Protein AF-A0A6M0CVX9-F1 (afdb_monomer)

Sequence (234 aa):
MSARVNYPFGVRGYQVAAVQALCEGVDAVYGSAVQGDIIEFGTGWGTTAGILAQAMAAAEKGWPADWAQRHAVKEKRELFLLDSFDGLPTAEHDADRHMPHVQSGYWNRGSGKALDPHQLMGQCGQHLPAERVRILKGWFSETLPMLPKGSVFGLVHIDSDFYQSAFEILDYLFANDCFADGCRLFFDDWNCNHASNKLGERRAWKECVQKYAPDFDDCGDYGPLGHKFIIHKG

Foldseek 3Di:
DDDQDDDPPNQHPLCPLVLVVLLVLLLCCLVVVWAAAAEEEQQQQVPSVLSNLQSNLVSLVVDDQCSCVVSVHDNQHAYEYEYQLQAAQAPPDPQFCPFPCVVVVVDGGRRSNHDDPVVSLVSSVVRDPSVRYHYFHRQCVVRLVVPPQPHAAQEYEYARFFLVSLLSVLVSCLVRVRYTAFRKYKYQQCPGRVNDCSHGNNVSVVVSCVVRVWDKDFPAARGPGMGIITTHDD

Secondary structure (DSSP, 8-state):
-------TTS--TTHHHHHHHHHHHHHHHHHTT--SEEEEE--TTSHHHHHHHHHHHHHHHHS-TTHHHHTT--SS--EEEEE-SS-S----SHHHHT-HHHHTTSS-TTTT----HHHHHHHHTTTS-GGGEEEEES-HHHHGGGSPTT--EEEEEE---SHHHHHHHHHHHHHTT-EEEEEEEEESSTTHHHH-TTSHHHHHHHHHHHHH--EEEEEEEETTTEEEEEEE--

Radius of gyration: 17.11 Å; Cα contacts (8 Å, |Δi|>4): 442; chains: 1; bounding box: 38×44×48 Å

Mean predicted aligned error: 4.31 Å

Nearest PDB structures (foldseek):
  4x7u-assembly1_B  TM=8.169E-01  e=4.026E-13  Micromonospora griseorubida
  4xvy-assembly1_B  TM=8.033E-01  e=6.726E-13  Micromonospora griseorubida
  4x7v-assembly1_A  TM=8.030E-01  e=8.154E-13  Micromonospora griseorubida
  4df3-assembly2_B  TM=6.231E-01  e=1.185E-04  Aeropyrum pernix
  1g8s-assembly1_A-2  TM=5.858E-01  e=4.276E-04  Methanocaldococcus jannaschii

pLDDT: mean 93.38, std 13.17, range [27.95, 98.94]

Organism: NCBI:txid2708063

Structure (mmCIF, N/CA/C/O backbone):
data_AF-A0A6M0CVX9-F1
#
_entry.id   AF-A0A6M0CVX9-F1
#
loop_
_atom_site.group_PDB
_atom_site.id
_atom_site.type_symbol
_atom_site.label_atom_id
_atom_site.label_alt_id
_atom_site.label_comp_id
_atom_site.label_asym_id
_atom_site.label_entity_id
_atom_site.label_seq_id
_atom_site.pdbx_PDB_ins_code
_atom_site.Cartn_x
_atom_site.Cartn_y
_atom_site.Cartn_z
_atom_site.occupancy
_atom_site.B_iso_or_equiv
_atom_site.auth_seq_id
_atom_site.auth_comp_id
_atom_site.auth_asym_id
_atom_site.auth_atom_id
_atom_site.pdbx_PDB_model_num
ATOM 1 N N . MET A 1 1 ? -3.187 23.780 -27.666 1.00 30.45 1 MET A N 1
ATOM 2 C CA . MET A 1 1 ? -2.663 24.167 -26.338 1.00 30.45 1 MET A CA 1
ATOM 3 C C . MET A 1 1 ? -3.795 24.001 -25.333 1.00 30.45 1 MET A C 1
ATOM 5 O O . MET A 1 1 ? -4.597 24.914 -25.201 1.00 30.45 1 MET A O 1
ATOM 9 N N . SER A 1 2 ? -3.956 22.820 -24.723 1.00 27.95 2 SER A N 1
ATOM 10 C CA . SER A 1 2 ? -4.979 22.630 -23.685 1.00 27.95 2 SER A CA 1
ATOM 11 C C . SER A 1 2 ? -4.398 23.040 -22.335 1.00 27.95 2 SER A C 1
ATOM 13 O O . SER A 1 2 ? -3.294 22.633 -21.968 1.00 27.95 2 SER A O 1
ATOM 15 N N . ALA A 1 3 ? -5.126 23.904 -21.634 1.00 31.11 3 ALA A N 1
ATOM 16 C CA . ALA A 1 3 ? -4.775 24.368 -20.305 1.00 31.11 3 ALA A CA 1
ATOM 17 C C . ALA A 1 3 ? -4.643 23.164 -19.360 1.00 31.11 3 ALA A C 1
ATOM 19 O O . ALA A 1 3 ? -5.555 22.344 -19.253 1.00 31.11 3 ALA A O 1
ATOM 20 N N . ARG A 1 4 ? -3.487 23.043 -18.701 1.00 33.50 4 ARG A N 1
ATOM 21 C CA . ARG A 1 4 ? -3.297 22.097 -17.600 1.00 33.50 4 ARG A CA 1
ATOM 22 C C . ARG A 1 4 ? -4.120 22.609 -16.424 1.00 33.50 4 ARG A C 1
ATOM 24 O O . ARG A 1 4 ? -3.848 23.689 -15.908 1.00 33.50 4 ARG A O 1
ATOM 31 N N . VAL A 1 5 ? -5.144 21.853 -16.046 1.00 35.19 5 VAL A N 1
ATOM 32 C CA . VAL A 1 5 ? -5.900 22.096 -14.818 1.00 35.19 5 VAL A CA 1
ATOM 33 C C . VAL A 1 5 ? -4.965 21.795 -13.645 1.00 35.19 5 VAL A C 1
ATOM 35 O O . VAL A 1 5 ? -4.504 20.664 -13.506 1.00 35.19 5 VAL A O 1
ATOM 38 N N . ASN A 1 6 ? -4.640 22.815 -12.849 1.00 32.88 6 ASN A N 1
ATOM 39 C CA . ASN A 1 6 ? -3.881 22.668 -11.609 1.00 32.88 6 ASN A CA 1
ATOM 40 C C . ASN A 1 6 ? -4.866 22.405 -10.467 1.00 32.88 6 ASN A C 1
ATOM 42 O O . ASN A 1 6 ? -5.587 23.310 -10.049 1.00 32.88 6 ASN A O 1
ATOM 46 N N . TYR A 1 7 ? -4.888 21.167 -9.982 1.00 45.16 7 TYR A N 1
ATOM 47 C CA . TYR A 1 7 ? -5.562 20.782 -8.744 1.00 45.16 7 TYR A CA 1
ATOM 48 C C . TYR A 1 7 ? -4.637 21.048 -7.541 1.00 45.16 7 TYR A C 1
ATOM 50 O O . TYR A 1 7 ? -3.413 21.123 -7.716 1.00 45.16 7 TYR A O 1
ATOM 58 N N . PRO A 1 8 ? -5.181 21.246 -6.325 1.00 46.72 8 PRO A N 1
ATOM 59 C CA . PRO A 1 8 ? -4.359 21.509 -5.150 1.00 46.72 8 PRO A CA 1
ATOM 60 C C . PRO A 1 8 ? -3.434 20.308 -4.878 1.00 46.72 8 PRO A C 1
ATOM 62 O O . PRO A 1 8 ? -3.845 19.165 -5.041 1.00 46.72 8 PRO A O 1
ATOM 65 N N . PHE A 1 9 ? -2.187 20.592 -4.486 1.00 55.97 9 PHE A N 1
ATOM 66 C CA . PHE A 1 9 ? -1.116 19.631 -4.143 1.00 55.97 9 PHE A CA 1
ATOM 67 C C . PHE A 1 9 ? -0.332 18.961 -5.278 1.00 55.97 9 PHE A C 1
ATOM 69 O O . PHE A 1 9 ? 0.179 17.863 -5.099 1.00 55.97 9 PHE A O 1
ATOM 76 N N . GLY A 1 10 ? -0.174 19.591 -6.447 1.00 51.38 10 GLY A N 1
ATOM 77 C CA . GLY A 1 10 ? 0.703 19.024 -7.491 1.00 51.38 10 GLY A CA 1
ATOM 78 C C . GLY A 1 10 ? 0.236 17.659 -8.026 1.00 51.38 10 GLY A C 1
ATOM 79 O O . GLY A 1 10 ? 0.964 17.009 -8.776 1.00 51.38 10 GLY A O 1
ATOM 80 N N . VAL A 1 11 ? -0.990 17.265 -7.668 1.00 54.47 11 VAL A N 1
ATOM 81 C CA . VAL A 1 11 ? -1.702 16.076 -8.123 1.00 54.47 11 VAL A CA 1
ATOM 82 C C . VAL A 1 11 ? -1.882 16.213 -9.628 1.00 54.47 11 VAL A C 1
ATOM 84 O O . VAL A 1 11 ? -2.533 17.141 -10.123 1.00 54.47 11 VAL A O 1
ATOM 87 N N . ARG A 1 12 ? -1.258 15.310 -10.388 1.00 58.09 12 ARG A N 1
ATOM 88 C CA . ARG A 1 12 ? -1.445 15.268 -11.843 1.00 58.09 12 ARG A CA 1
ATOM 89 C C . ARG A 1 12 ? -2.890 14.858 -12.122 1.00 58.09 12 ARG A C 1
ATOM 91 O O . ARG A 1 12 ? -3.485 14.127 -11.342 1.00 58.09 12 ARG A O 1
ATOM 98 N N . GLY A 1 13 ? -3.459 15.273 -13.254 1.00 59.00 13 GLY A N 1
ATOM 99 C CA . GLY A 1 13 ? -4.883 15.038 -13.546 1.00 59.00 13 GLY A CA 1
ATOM 100 C C . GLY A 1 13 ? -5.352 13.578 -13.407 1.00 59.00 13 GLY A C 1
ATOM 101 O O . GLY A 1 13 ? -6.497 13.357 -13.035 1.00 59.00 13 GLY A O 1
ATOM 102 N N . TYR A 1 14 ? -4.474 12.592 -13.633 1.00 61.97 14 TYR A N 1
ATOM 103 C CA . TYR A 1 14 ? -4.802 11.173 -13.445 1.00 61.97 14 TYR A CA 1
ATOM 104 C C . TYR A 1 14 ? -4.901 10.734 -11.977 1.00 61.97 14 TYR A C 1
ATOM 106 O O . TYR A 1 14 ? -5.596 9.768 -11.682 1.00 61.97 14 TYR A O 1
ATOM 114 N N . GLN A 1 15 ? -4.241 11.442 -11.060 1.00 72.44 15 GLN A N 1
ATOM 115 C CA . GLN A 1 15 ? -4.204 11.101 -9.639 1.00 72.44 15 GLN A CA 1
ATOM 116 C C . GLN A 1 15 ? -5.445 11.600 -8.891 1.00 72.44 15 GLN A C 1
ATOM 118 O O . GLN A 1 15 ? -5.734 11.087 -7.824 1.00 72.44 15 GLN A O 1
ATOM 123 N N . VAL A 1 16 ? -6.222 12.550 -9.431 1.00 80.44 16 VAL A N 1
ATOM 124 C CA . VAL A 1 16 ? -7.398 13.114 -8.730 1.00 80.44 16 VAL A CA 1
ATOM 125 C C . VAL A 1 16 ? -8.405 12.029 -8.343 1.00 80.44 16 VAL A C 1
ATOM 127 O O . VAL A 1 16 ? -8.841 11.976 -7.196 1.00 80.44 16 VAL A O 1
ATOM 130 N N . ALA A 1 17 ? -8.734 11.142 -9.283 1.00 85.44 17 ALA A N 1
ATOM 131 C CA . ALA A 1 17 ? -9.631 10.021 -9.019 1.00 85.44 17 ALA A CA 1
ATOM 132 C C . ALA A 1 17 ? -9.032 9.039 -8.000 1.00 85.44 17 ALA A C 1
ATOM 134 O O . ALA A 1 17 ? -9.765 8.500 -7.177 1.00 85.44 17 ALA A O 1
ATOM 135 N N . ALA A 1 18 ? -7.708 8.846 -8.027 1.00 89.44 18 ALA A N 1
ATOM 136 C CA . ALA A 1 18 ? -7.035 7.959 -7.092 1.00 89.44 18 ALA A CA 1
ATOM 137 C C . ALA A 1 18 ? -7.066 8.507 -5.658 1.00 89.44 18 ALA A C 1
ATOM 139 O O . ALA A 1 18 ? -7.490 7.816 -4.736 1.00 89.44 18 ALA A O 1
ATOM 140 N N . VAL A 1 19 ? -6.736 9.792 -5.494 1.00 90.69 19 VAL A N 1
ATOM 141 C CA . VAL A 1 19 ? -6.836 10.522 -4.223 1.00 90.69 19 VAL A CA 1
ATOM 142 C C . VAL A 1 19 ? -8.247 10.439 -3.648 1.00 90.69 19 VAL A C 1
ATOM 144 O O . VAL A 1 19 ? -8.415 10.107 -2.477 1.00 90.69 19 VAL A O 1
ATOM 147 N N . GLN A 1 20 ? -9.265 10.716 -4.468 1.00 92.50 20 GLN A N 1
ATOM 148 C CA . GLN A 1 20 ? -10.653 10.643 -4.023 1.00 92.50 20 GLN A CA 1
ATOM 149 C C . GLN A 1 20 ? -11.018 9.226 -3.559 1.00 92.50 20 GLN A C 1
ATOM 151 O O . GLN A 1 20 ? -11.593 9.067 -2.486 1.00 92.50 20 GLN A O 1
ATOM 156 N N . ALA A 1 21 ? -10.645 8.203 -4.327 1.00 95.69 21 ALA A N 1
ATOM 157 C CA . ALA A 1 21 ? -10.949 6.820 -3.987 1.00 95.69 21 ALA A CA 1
ATOM 158 C C . ALA A 1 21 ? -10.237 6.340 -2.713 1.00 95.69 21 ALA A C 1
ATOM 160 O O . ALA A 1 21 ? -10.818 5.551 -1.971 1.00 95.69 21 ALA A O 1
ATOM 161 N N . LEU A 1 22 ? -9.017 6.814 -2.435 1.00 96.88 22 LEU A N 1
ATOM 162 C CA . LEU A 1 22 ? -8.321 6.524 -1.178 1.00 96.88 22 LEU A CA 1
ATOM 163 C C . LEU A 1 22 ? -9.036 7.170 0.015 1.00 96.88 22 LEU A C 1
ATOM 165 O O . LEU A 1 22 ? -9.259 6.493 1.017 1.00 96.88 22 LEU A O 1
ATOM 169 N N . CYS A 1 23 ? -9.475 8.430 -0.102 1.00 97.06 23 CYS A N 1
ATOM 170 C CA . CYS A 1 23 ? -10.310 9.068 0.923 1.00 97.06 23 CYS A CA 1
ATOM 171 C C . CYS A 1 23 ? -11.604 8.277 1.169 1.00 97.06 23 CYS A C 1
ATOM 173 O O . CYS A 1 23 ? -11.914 7.952 2.312 1.00 97.06 23 CYS A O 1
ATOM 175 N N . GLU A 1 24 ? -12.315 7.904 0.101 1.00 97.12 24 GLU A N 1
ATOM 176 C CA . GLU A 1 24 ? -13.526 7.077 0.182 1.00 97.12 24 GLU A CA 1
ATOM 177 C C . GLU A 1 24 ? -13.241 5.697 0.795 1.00 97.12 24 GLU A C 1
ATOM 179 O O . GLU A 1 24 ? -14.069 5.162 1.528 1.00 97.12 24 GLU A O 1
ATOM 184 N N . GLY A 1 25 ? -12.065 5.120 0.532 1.00 98.19 25 GLY A N 1
ATOM 185 C CA . GLY A 1 25 ? -11.603 3.880 1.149 1.00 98.19 25 GLY A CA 1
ATOM 186 C C . GLY A 1 25 ? -11.467 4.009 2.664 1.00 98.19 25 GLY A C 1
ATOM 187 O O . GLY A 1 25 ? -11.985 3.165 3.396 1.00 98.19 25 GLY A O 1
ATOM 188 N N . VAL A 1 26 ? -10.832 5.085 3.139 1.00 98.44 26 VAL A N 1
ATOM 189 C CA . VAL A 1 26 ? -10.734 5.387 4.575 1.00 98.44 26 VAL A CA 1
ATOM 190 C C . VAL A 1 26 ? -12.123 5.612 5.171 1.00 98.44 26 VAL A C 1
ATOM 192 O O . VAL A 1 26 ? -12.464 4.979 6.170 1.00 98.44 26 VAL A O 1
ATOM 195 N N . ASP A 1 27 ? -12.965 6.430 4.540 1.00 96.88 27 ASP A N 1
ATOM 196 C CA . ASP A 1 27 ? -14.337 6.659 5.001 1.00 96.88 27 ASP A CA 1
ATOM 197 C C . ASP A 1 27 ? -15.135 5.352 5.078 1.00 96.88 27 ASP A C 1
ATOM 199 O O . ASP A 1 27 ? -15.866 5.127 6.043 1.00 96.88 27 ASP A O 1
ATOM 203 N N . ALA A 1 28 ? -14.952 4.446 4.114 1.00 97.44 28 ALA A N 1
ATOM 204 C CA . ALA A 1 28 ? -15.603 3.145 4.103 1.00 97.44 28 ALA A CA 1
ATOM 205 C C . ALA A 1 28 ? -15.130 2.242 5.252 1.00 97.44 28 ALA A C 1
ATOM 207 O O . ALA A 1 28 ? -15.961 1.522 5.809 1.00 97.44 28 ALA A O 1
ATOM 208 N N . VAL A 1 29 ? -13.849 2.290 5.638 1.00 98.19 29 VAL A N 1
ATOM 209 C CA . VAL A 1 29 ? -13.335 1.569 6.819 1.00 98.19 29 VAL A CA 1
ATOM 210 C C . VAL A 1 29 ? -14.032 2.043 8.090 1.00 98.19 29 VAL A C 1
ATOM 212 O O . VAL A 1 29 ? -14.498 1.222 8.882 1.00 98.19 29 VAL A O 1
ATOM 215 N N . TYR A 1 30 ? -14.146 3.359 8.282 1.00 96.50 30 TYR A N 1
ATOM 216 C CA . TYR A 1 30 ? -14.795 3.917 9.469 1.00 96.50 30 TYR A CA 1
ATOM 217 C C . TYR A 1 30 ? -16.312 3.691 9.447 1.00 96.50 30 TYR A C 1
ATOM 219 O O . TYR A 1 30 ? -16.869 3.188 10.424 1.00 96.50 30 TYR A O 1
ATOM 227 N N . GLY A 1 31 ? -16.975 4.010 8.335 1.00 95.31 31 GLY A N 1
ATOM 228 C CA . GLY A 1 31 ? -18.431 3.945 8.197 1.00 95.31 31 GLY A CA 1
ATOM 229 C C . GLY A 1 31 ? -18.998 2.528 8.147 1.00 95.31 31 GLY A C 1
ATOM 230 O O . GLY A 1 31 ? -20.128 2.315 8.575 1.00 95.31 31 GLY A O 1
ATOM 231 N N . SER A 1 32 ? -18.210 1.548 7.693 1.00 96.50 32 SER A N 1
ATOM 232 C CA . SER A 1 32 ? -18.596 0.126 7.727 1.00 96.50 32 SER A CA 1
ATOM 233 C C . SER A 1 32 ? -18.116 -0.586 8.993 1.00 96.50 32 SER A C 1
ATOM 235 O O . SER A 1 32 ? -18.281 -1.795 9.100 1.00 96.50 32 SER A O 1
ATOM 237 N N . ALA A 1 33 ? -17.502 0.143 9.934 1.00 96.44 33 ALA A N 1
ATOM 238 C CA . ALA A 1 33 ? -16.921 -0.401 11.156 1.00 96.44 33 ALA A CA 1
ATOM 239 C C . ALA A 1 33 ? -15.970 -1.594 10.917 1.00 96.44 33 ALA A C 1
ATOM 241 O O . ALA A 1 33 ? -15.989 -2.586 11.640 1.00 96.44 33 ALA A O 1
ATOM 242 N N . VAL A 1 34 ? -15.108 -1.481 9.907 1.00 97.69 34 VAL A N 1
ATOM 243 C CA . VAL A 1 34 ? -14.070 -2.481 9.612 1.00 97.69 34 VAL A CA 1
ATOM 244 C C . VAL A 1 34 ? -12.982 -2.387 10.676 1.00 97.69 34 VAL A C 1
ATOM 246 O O . VAL A 1 34 ? -12.558 -1.286 11.021 1.00 97.69 34 VAL A O 1
ATOM 249 N N . GLN A 1 35 ? -12.497 -3.505 11.213 1.00 97.38 35 GLN A N 1
ATOM 250 C CA . GLN A 1 35 ? -11.441 -3.497 12.233 1.00 97.38 35 GLN A CA 1
ATOM 251 C C . GLN A 1 35 ? -10.067 -3.111 11.649 1.00 97.38 35 GLN A C 1
ATOM 253 O O . GLN A 1 35 ? -9.823 -3.251 10.458 1.00 97.38 35 GLN A O 1
ATOM 258 N N . GLY A 1 36 ? -9.147 -2.642 12.495 1.00 97.44 36 GLY A N 1
ATOM 259 C CA . GLY A 1 36 ? -7.717 -2.617 12.165 1.00 97.44 36 GLY A CA 1
ATOM 260 C C . GLY A 1 36 ? -7.133 -1.272 11.728 1.00 97.44 36 GLY A C 1
ATOM 261 O O . GLY A 1 36 ? -7.794 -0.237 11.711 1.00 97.44 36 GLY A O 1
ATOM 262 N N . ASP A 1 37 ? -5.847 -1.290 11.422 1.00 98.69 37 ASP A N 1
ATOM 263 C CA . ASP A 1 37 ? -5.053 -0.116 11.060 1.00 98.69 37 ASP A CA 1
ATOM 264 C C . ASP A 1 37 ? -5.081 0.168 9.552 1.00 98.69 37 ASP A C 1
ATOM 266 O O . ASP A 1 37 ? -5.740 -0.540 8.787 1.00 98.69 37 ASP A O 1
ATOM 270 N N . ILE A 1 38 ? -4.387 1.222 9.127 1.00 98.88 38 ILE A N 1
ATOM 271 C CA . ILE A 1 38 ? -4.193 1.554 7.713 1.00 98.88 38 ILE A CA 1
ATOM 272 C C . ILE A 1 38 ? -2.721 1.364 7.371 1.00 98.88 38 ILE A C 1
ATOM 274 O O . ILE A 1 38 ? -1.858 1.780 8.144 1.00 98.88 38 ILE A O 1
ATOM 278 N N . ILE A 1 39 ? -2.432 0.736 6.233 1.00 98.94 39 ILE A N 1
ATOM 279 C CA . ILE A 1 39 ? -1.064 0.490 5.776 1.00 98.94 39 ILE A CA 1
ATOM 280 C C . ILE A 1 39 ? -0.885 0.858 4.304 1.00 98.94 39 ILE A C 1
ATOM 282 O O . ILE A 1 39 ? -1.749 0.571 3.477 1.00 98.94 39 ILE A O 1
ATOM 286 N N . GLU A 1 40 ? 0.252 1.475 3.997 1.00 98.94 40 GLU A N 1
ATOM 287 C CA . GLU A 1 40 ? 0.723 1.760 2.644 1.00 98.94 40 GLU A CA 1
ATOM 288 C C . GLU A 1 40 ? 2.124 1.173 2.426 1.00 98.94 40 GLU A C 1
ATOM 290 O O . GLU A 1 40 ? 2.990 1.240 3.309 1.00 98.94 40 GLU A O 1
ATOM 295 N N . PHE A 1 41 ? 2.330 0.613 1.235 1.00 98.88 41 PHE A N 1
ATOM 296 C CA . PHE A 1 41 ? 3.593 0.066 0.757 1.00 98.88 41 PHE A CA 1
ATOM 297 C C . PHE A 1 41 ? 4.065 0.858 -0.454 1.00 98.88 41 PHE A C 1
ATOM 299 O O . PHE A 1 41 ? 3.385 0.836 -1.471 1.00 98.88 41 PHE A O 1
ATOM 306 N N . GLY A 1 42 ? 5.231 1.496 -0.338 1.00 98.31 42 GLY A N 1
ATOM 307 C CA . GLY A 1 42 ? 5.716 2.462 -1.321 1.00 98.31 42 GLY A CA 1
ATOM 308 C C . GLY A 1 42 ? 5.055 3.821 -1.110 1.00 98.31 42 GLY A C 1
ATOM 309 O O . GLY A 1 42 ? 3.851 3.989 -1.222 1.00 98.31 42 GLY A O 1
ATOM 310 N N . THR A 1 43 ? 5.858 4.800 -0.712 1.00 97.38 43 THR A N 1
ATOM 311 C CA . THR A 1 43 ? 5.377 6.108 -0.242 1.00 97.38 43 THR A CA 1
ATOM 312 C C . THR A 1 43 ? 5.904 7.251 -1.094 1.00 97.38 43 THR A C 1
ATOM 314 O O . THR A 1 43 ? 5.269 8.302 -1.173 1.00 97.38 43 THR A O 1
ATOM 317 N N . GLY A 1 44 ? 7.056 7.073 -1.753 1.00 94.38 44 GLY A N 1
ATOM 318 C CA . GLY A 1 44 ? 7.599 8.009 -2.736 1.00 94.38 44 GLY A CA 1
ATOM 319 C C . GLY A 1 44 ? 7.603 9.464 -2.251 1.00 94.38 44 GLY A C 1
ATOM 320 O O . GLY A 1 44 ? 8.348 9.849 -1.348 1.00 94.38 44 GLY A O 1
ATOM 321 N N . TRP A 1 45 ? 6.784 10.307 -2.887 1.00 94.44 45 TRP A N 1
ATOM 322 C CA . TRP A 1 45 ? 6.661 11.738 -2.563 1.00 94.44 45 TRP A CA 1
ATOM 323 C C . TRP A 1 45 ? 5.771 12.040 -1.345 1.00 94.44 45 TRP A C 1
ATOM 325 O O . TRP A 1 45 ? 5.521 13.211 -1.055 1.00 94.44 45 TRP A O 1
ATOM 335 N N . GLY A 1 46 ? 5.255 11.008 -0.676 1.00 95.25 46 GLY A N 1
ATOM 336 C CA . GLY A 1 46 ? 4.388 11.078 0.500 1.00 95.25 46 GLY A CA 1
ATOM 337 C C . GLY A 1 46 ? 2.986 11.622 0.227 1.00 95.25 46 GLY A C 1
ATOM 338 O O . GLY A 1 46 ? 2.255 11.944 1.160 1.00 95.25 46 GLY A O 1
ATOM 339 N N . THR A 1 47 ? 2.589 11.751 -1.044 1.00 93.19 47 THR A N 1
ATOM 340 C CA . THR A 1 47 ? 1.292 12.342 -1.409 1.00 93.19 47 THR A CA 1
ATOM 341 C C . THR A 1 47 ? 0.135 11.479 -0.909 1.00 93.19 47 THR A C 1
ATOM 343 O O . THR A 1 47 ? -0.726 11.983 -0.192 1.00 93.19 47 THR A O 1
ATOM 346 N N . THR A 1 48 ? 0.128 10.187 -1.238 1.00 95.62 48 THR A N 1
ATOM 347 C CA . THR A 1 48 ? -0.900 9.228 -0.806 1.00 95.62 48 THR A CA 1
ATOM 348 C C . THR A 1 48 ? -0.835 8.973 0.701 1.00 95.62 48 THR A C 1
ATOM 350 O O . THR A 1 48 ? -1.867 9.093 1.355 1.00 95.62 48 THR A O 1
ATOM 353 N N . ALA A 1 49 ? 0.357 8.811 1.289 1.00 98.00 49 ALA A N 1
ATOM 354 C CA . ALA A 1 49 ? 0.550 8.771 2.744 1.00 98.00 49 ALA A CA 1
ATOM 355 C C . ALA A 1 49 ? -0.094 9.968 3.473 1.00 98.00 49 ALA A C 1
ATOM 357 O O . ALA A 1 49 ? -0.833 9.805 4.447 1.00 98.00 49 ALA A O 1
ATOM 358 N N . GLY A 1 50 ? 0.157 11.189 2.986 1.00 97.12 50 GLY A N 1
ATOM 359 C CA . GLY A 1 50 ? -0.421 12.415 3.536 1.00 97.12 50 GLY A CA 1
ATOM 360 C C . GLY A 1 50 ? -1.944 12.463 3.395 1.00 97.12 50 GLY A C 1
ATOM 361 O O . GLY A 1 50 ? -2.631 12.866 4.333 1.00 97.12 50 GLY A O 1
ATOM 362 N N . ILE A 1 51 ? -2.479 11.996 2.262 1.00 96.38 51 ILE A N 1
ATOM 363 C CA . ILE A 1 51 ? -3.925 11.879 2.023 1.00 96.38 51 ILE A CA 1
ATOM 364 C C . ILE A 1 51 ? -4.559 10.872 2.979 1.00 96.38 51 ILE A C 1
ATOM 366 O O . ILE A 1 51 ? -5.582 11.187 3.581 1.00 96.38 51 ILE A O 1
ATOM 370 N N . LEU A 1 52 ? -3.955 9.697 3.167 1.00 98.50 52 LEU A N 1
ATOM 371 C CA . LEU A 1 52 ? -4.430 8.694 4.120 1.00 98.50 52 LEU A CA 1
ATOM 372 C C . LEU A 1 52 ? -4.453 9.274 5.539 1.00 98.50 52 LEU A C 1
ATOM 374 O O . LEU A 1 52 ? -5.470 9.175 6.227 1.00 98.50 52 LEU A O 1
ATOM 378 N N . ALA A 1 53 ? -3.388 9.971 5.951 1.00 98.50 53 ALA A N 1
ATOM 379 C CA . ALA A 1 53 ? -3.337 10.650 7.245 1.00 98.50 53 ALA A CA 1
ATOM 380 C C . ALA A 1 53 ? -4.445 11.711 7.391 1.00 98.50 53 ALA A C 1
ATOM 382 O O . ALA A 1 53 ? -5.132 11.772 8.416 1.00 98.50 53 ALA A O 1
ATOM 383 N N . GLN A 1 54 ? -4.655 12.534 6.361 1.00 97.38 54 GLN A N 1
ATOM 384 C CA . GLN A 1 54 ? -5.708 13.548 6.338 1.00 97.38 54 GLN A CA 1
ATOM 385 C C . GLN A 1 54 ? -7.109 12.930 6.403 1.00 97.38 54 GLN A C 1
ATOM 387 O O . GLN A 1 54 ? -7.946 13.405 7.175 1.00 97.38 54 GLN A O 1
ATOM 392 N N . ALA A 1 55 ? -7.364 11.878 5.626 1.00 97.44 55 ALA A N 1
ATOM 393 C CA . ALA A 1 55 ? -8.643 11.185 5.578 1.00 97.44 55 ALA A CA 1
ATOM 394 C C . ALA A 1 55 ? -8.964 10.513 6.920 1.00 97.44 55 ALA A C 1
ATOM 396 O O . ALA A 1 55 ? -10.074 10.660 7.421 1.00 97.44 55 ALA A O 1
ATOM 397 N N . MET A 1 56 ? -7.980 9.882 7.575 1.00 97.81 56 MET A N 1
ATOM 398 C CA . MET A 1 56 ? -8.152 9.324 8.925 1.00 97.81 56 MET A CA 1
ATOM 399 C C . MET A 1 56 ? -8.561 10.406 9.932 1.00 97.81 56 MET A C 1
ATOM 401 O O . MET A 1 56 ? -9.521 10.238 10.685 1.00 97.81 56 MET A O 1
ATOM 405 N N . ALA A 1 57 ? -7.868 11.549 9.917 1.00 96.25 57 ALA A N 1
ATOM 406 C CA . ALA A 1 57 ? -8.170 12.670 10.804 1.00 96.25 57 ALA A CA 1
ATOM 407 C C . ALA A 1 57 ? -9.543 13.311 10.521 1.00 96.25 57 ALA A C 1
ATOM 409 O O . ALA A 1 57 ? -10.166 13.867 11.431 1.00 96.25 57 ALA A O 1
ATOM 410 N N . ALA A 1 58 ? -10.009 13.276 9.270 1.00 95.12 58 ALA A N 1
ATOM 411 C CA . ALA A 1 58 ? -11.338 13.740 8.881 1.00 95.12 58 ALA A CA 1
ATOM 412 C C . ALA A 1 58 ? -12.434 12.761 9.322 1.00 95.12 58 ALA A C 1
ATOM 414 O O . ALA A 1 58 ? -13.398 13.190 9.961 1.00 95.12 58 ALA A O 1
ATOM 415 N N . ALA A 1 59 ? -12.260 11.462 9.063 1.00 93.50 59 ALA A N 1
ATOM 416 C CA . ALA A 1 59 ? -13.211 10.422 9.438 1.00 93.50 59 ALA A CA 1
ATOM 417 C C . ALA A 1 59 ? -13.478 10.425 10.952 1.00 93.50 59 ALA A C 1
ATOM 419 O O . ALA A 1 59 ? -14.626 10.403 11.386 1.00 93.50 59 ALA A O 1
ATOM 420 N N . GLU A 1 60 ? -12.441 10.579 11.778 1.00 90.06 60 GLU A N 1
ATOM 421 C CA . GLU A 1 60 ? -12.579 10.646 13.243 1.00 90.06 60 GLU A CA 1
ATOM 422 C C . GLU A 1 60 ? -13.425 11.815 13.746 1.00 90.06 60 GLU A C 1
ATOM 424 O O . GLU A 1 60 ? -14.048 11.719 14.800 1.00 90.06 60 GLU A O 1
ATOM 429 N N . LYS A 1 61 ? -13.465 12.920 13.000 1.00 90.50 61 LYS A N 1
ATOM 430 C CA . LYS A 1 61 ? -14.311 14.077 13.323 1.00 90.50 61 LYS A CA 1
ATOM 431 C C . LYS A 1 61 ? -15.732 13.920 12.786 1.00 90.50 61 LYS A C 1
ATOM 433 O O . LYS A 1 61 ? -16.629 14.614 13.258 1.00 90.50 61 LYS A O 1
ATOM 438 N N . GLY A 1 62 ? -15.920 13.064 11.782 1.00 89.62 62 GLY A N 1
ATOM 439 C CA . GLY A 1 62 ? -17.201 12.832 11.117 1.00 89.62 62 GLY A CA 1
ATOM 440 C C . GLY A 1 62 ? -18.137 11.888 11.873 1.00 89.62 62 GLY A C 1
ATOM 441 O O . GLY A 1 62 ? -19.349 11.965 11.678 1.00 89.62 62 GLY A O 1
ATOM 442 N N . TRP A 1 63 ? -17.603 11.032 12.750 1.00 87.94 63 TRP A N 1
ATOM 443 C CA . TRP A 1 63 ? -18.375 10.015 13.473 1.00 87.94 63 TRP A CA 1
ATOM 444 C C . TRP A 1 63 ? -18.555 10.344 14.967 1.00 87.94 63 TRP A C 1
ATOM 446 O O . TRP A 1 63 ? -17.737 11.059 15.549 1.00 87.94 63 TRP A O 1
ATOM 456 N N . PRO A 1 64 ? -19.618 9.830 15.623 1.00 91.69 64 PRO A N 1
ATOM 457 C CA . PRO A 1 64 ? -19.798 9.975 17.067 1.00 91.69 64 PRO A CA 1
ATOM 458 C C . PRO A 1 64 ? -18.589 9.467 17.865 1.00 91.69 64 PRO A C 1
ATOM 460 O O . PRO A 1 64 ? -17.993 8.451 17.514 1.00 91.69 64 PRO A O 1
ATOM 463 N N . ALA A 1 65 ? -18.267 10.126 18.982 1.00 89.44 65 ALA A N 1
ATOM 464 C CA . ALA A 1 65 ? -17.092 9.792 19.796 1.00 89.44 65 ALA A CA 1
ATOM 465 C C . ALA A 1 65 ? -17.098 8.352 20.350 1.00 89.44 65 ALA A C 1
ATOM 467 O O . ALA A 1 65 ? -16.038 7.797 20.618 1.00 89.44 65 ALA A O 1
ATOM 468 N N . ASP A 1 66 ? -18.274 7.740 20.505 1.00 93.19 66 ASP A N 1
ATOM 469 C CA . ASP A 1 66 ? -18.454 6.361 20.965 1.00 93.19 66 ASP A CA 1
ATOM 470 C C . ASP A 1 66 ? -18.666 5.355 19.816 1.00 93.19 66 ASP A C 1
ATOM 472 O O . ASP A 1 66 ? -18.945 4.186 20.074 1.00 93.19 66 ASP A O 1
ATOM 476 N N . TRP A 1 67 ? -18.522 5.769 18.548 1.00 93.00 67 TRP A N 1
ATOM 477 C CA . TRP A 1 67 ? -18.724 4.911 17.371 1.00 93.00 67 TRP A CA 1
ATOM 478 C C . TRP A 1 67 ? -17.879 3.637 17.436 1.00 93.00 67 TRP A C 1
ATOM 480 O O . TRP A 1 67 ? -18.407 2.529 17.367 1.00 93.00 67 TRP A O 1
ATOM 490 N N . ALA A 1 68 ? -16.572 3.785 17.651 1.00 93.06 68 ALA A N 1
ATOM 491 C CA . ALA A 1 68 ? -15.665 2.648 17.730 1.00 93.06 68 ALA A CA 1
ATOM 492 C C . ALA A 1 68 ? -16.040 1.680 18.867 1.00 93.06 68 ALA A C 1
ATOM 494 O O . ALA A 1 68 ? -16.030 0.466 18.668 1.00 93.06 68 ALA A O 1
ATOM 495 N N . GLN A 1 69 ? -16.470 2.208 20.019 1.00 94.12 69 GLN A N 1
ATOM 496 C CA . GLN A 1 69 ? -16.933 1.404 21.150 1.00 94.12 69 GLN A CA 1
ATOM 497 C C . GLN A 1 69 ? -18.224 0.638 20.822 1.00 94.12 69 GLN A C 1
ATOM 499 O O . GLN A 1 69 ? -18.316 -0.553 21.118 1.00 94.12 69 GLN A O 1
ATOM 504 N N . ARG A 1 70 ? -19.209 1.291 20.186 1.00 95.62 70 ARG A N 1
ATOM 505 C CA . ARG A 1 70 ? -20.483 0.661 19.783 1.00 95.62 70 ARG A CA 1
ATOM 506 C C . ARG A 1 70 ? -20.284 -0.510 18.830 1.00 95.62 70 ARG A C 1
ATOM 508 O O . ARG A 1 70 ? -21.058 -1.462 18.875 1.00 95.62 70 ARG A O 1
ATOM 515 N N . HIS A 1 71 ? -19.259 -0.430 17.988 1.00 95.06 71 HIS A N 1
ATOM 516 C CA . HIS A 1 71 ? -18.944 -1.449 16.994 1.00 95.06 71 HIS A CA 1
ATOM 517 C C . HIS A 1 71 ? -17.795 -2.384 17.399 1.00 95.06 71 HIS A C 1
ATOM 519 O O . HIS A 1 71 ? -17.413 -3.239 16.608 1.00 95.06 71 HIS A O 1
ATOM 525 N N . ALA A 1 72 ? -17.257 -2.250 18.617 1.00 94.94 72 ALA A N 1
ATOM 526 C CA . ALA A 1 72 ? -16.129 -3.040 19.116 1.00 94.94 72 ALA A CA 1
ATOM 527 C C . ALA A 1 72 ? -14.889 -3.027 18.190 1.00 94.94 72 ALA A C 1
ATOM 529 O O . ALA A 1 72 ? -14.193 -4.034 18.054 1.00 94.94 72 ALA A O 1
ATOM 530 N N . VAL A 1 73 ? -14.590 -1.875 17.578 1.00 95.25 73 VAL A N 1
ATOM 531 C CA . VAL A 1 73 ? -13.409 -1.668 16.721 1.00 95.25 73 VAL A CA 1
ATOM 532 C C . VAL A 1 73 ? -12.356 -0.779 17.383 1.00 95.25 73 VAL A C 1
ATOM 534 O O . VAL A 1 73 ? -12.624 -0.081 18.361 1.00 95.25 73 VAL A O 1
ATOM 537 N N . LYS A 1 74 ? -11.128 -0.794 16.848 1.00 94.00 74 LYS A N 1
ATOM 538 C CA . LYS A 1 74 ? -9.991 -0.006 17.346 1.00 94.00 74 LYS A CA 1
ATOM 539 C C . LYS A 1 74 ? -10.319 1.493 17.311 1.00 94.00 74 LYS A C 1
ATOM 541 O O . LYS A 1 74 ? -10.556 2.055 16.245 1.00 94.00 74 LYS A O 1
ATOM 546 N N . GLU A 1 75 ? -10.281 2.143 18.476 1.00 90.31 75 GLU A N 1
ATOM 547 C CA . GLU A 1 75 ? -10.582 3.578 18.614 1.00 90.31 75 GLU A CA 1
ATOM 548 C C . GLU A 1 75 ? -9.529 4.470 17.946 1.00 90.31 75 GLU A C 1
ATOM 550 O O . GLU A 1 75 ? -9.860 5.393 17.209 1.00 90.31 75 GLU A O 1
ATOM 555 N N . LYS A 1 76 ? -8.245 4.194 18.199 1.00 92.69 76 LYS A N 1
ATOM 556 C CA . LYS A 1 76 ? -7.117 4.967 17.664 1.00 92.69 76 LYS A CA 1
ATOM 557 C C . LYS A 1 76 ? -6.332 4.114 16.682 1.00 92.69 76 LYS A C 1
ATOM 559 O O . LYS A 1 76 ? -5.439 3.374 17.085 1.00 92.69 76 LYS A O 1
ATOM 564 N N . ARG A 1 77 ? -6.684 4.207 15.402 1.00 97.06 77 ARG A N 1
ATOM 565 C CA . ARG A 1 77 ? -6.004 3.488 14.313 1.00 97.06 77 ARG A CA 1
ATOM 566 C C . ARG A 1 77 ? -4.616 4.065 14.055 1.00 97.06 77 ARG A C 1
ATOM 568 O O . ARG A 1 77 ? -4.388 5.249 14.257 1.00 97.06 77 ARG A O 1
ATOM 575 N N . GLU A 1 78 ? -3.676 3.276 13.593 1.00 98.56 78 GLU A N 1
ATOM 576 C CA . GLU A 1 78 ? -2.338 3.734 13.222 1.00 98.56 78 GLU A CA 1
ATOM 577 C C . GLU A 1 78 ? -2.192 3.719 11.698 1.00 98.56 78 GLU A C 1
ATOM 579 O O . GLU A 1 78 ? -2.877 2.961 11.011 1.00 98.56 78 GLU A O 1
ATOM 584 N N . LEU A 1 79 ? -1.327 4.592 11.182 1.00 98.88 79 LEU A N 1
ATOM 585 C CA . LEU A 1 79 ? -0.917 4.620 9.783 1.00 98.88 79 LEU A CA 1
ATOM 586 C C . LEU A 1 79 ? 0.481 4.011 9.676 1.00 98.88 79 LEU A C 1
ATOM 588 O O . LEU A 1 79 ? 1.446 4.585 10.184 1.00 98.88 79 LEU A O 1
ATOM 592 N N . PHE A 1 80 ? 0.583 2.856 9.030 1.00 98.94 80 PHE A N 1
ATOM 593 C CA . PHE A 1 80 ? 1.836 2.167 8.746 1.00 98.94 80 PHE A CA 1
ATOM 594 C C . PHE A 1 80 ? 2.316 2.522 7.341 1.00 98.94 80 PHE A C 1
ATOM 596 O O . PHE A 1 80 ? 1.559 2.426 6.382 1.00 98.94 80 PHE A O 1
ATOM 603 N N . LEU A 1 81 ? 3.574 2.934 7.231 1.00 98.88 81 LEU A N 1
ATOM 604 C CA . LEU A 1 81 ? 4.201 3.397 5.998 1.00 98.88 81 LEU A CA 1
ATOM 605 C C . LEU A 1 81 ? 5.496 2.611 5.801 1.00 98.88 81 LEU A C 1
ATOM 607 O O . LEU A 1 81 ? 6.467 2.815 6.541 1.00 98.88 81 LEU A O 1
ATOM 611 N N . LEU A 1 82 ? 5.485 1.672 4.859 1.00 98.81 82 LEU A N 1
ATOM 612 C CA . LEU A 1 82 ? 6.617 0.799 4.558 1.00 98.81 82 LEU A CA 1
ATOM 613 C C . LEU A 1 82 ? 7.245 1.243 3.238 1.00 98.81 82 LEU A C 1
ATOM 615 O O . LEU A 1 82 ? 6.569 1.303 2.214 1.00 98.81 82 LEU A O 1
ATOM 619 N N . ASP A 1 83 ? 8.538 1.552 3.257 1.00 98.75 83 ASP A N 1
ATOM 620 C CA . ASP A 1 83 ? 9.281 1.984 2.070 1.00 98.75 83 ASP A CA 1
ATOM 621 C C . ASP A 1 83 ? 10.779 1.703 2.262 1.00 98.75 83 ASP A C 1
ATOM 623 O O . ASP A 1 83 ? 11.305 1.752 3.379 1.00 98.75 83 ASP A O 1
ATOM 627 N N . SER A 1 84 ? 11.498 1.453 1.169 1.00 98.25 84 SER A N 1
ATOM 628 C CA . SER A 1 84 ? 12.959 1.353 1.197 1.00 98.25 84 SER A CA 1
ATOM 629 C C . SER A 1 84 ? 13.618 2.711 1.471 1.00 98.25 84 SER A C 1
ATOM 631 O O . SER A 1 84 ? 14.706 2.781 2.049 1.00 98.25 84 SER A O 1
ATOM 633 N N . PHE A 1 85 ? 12.959 3.804 1.067 1.00 98.31 85 PHE A N 1
ATOM 634 C CA . PHE A 1 85 ? 13.501 5.159 0.935 1.00 98.31 85 PHE A CA 1
ATOM 635 C C . PHE A 1 85 ? 14.719 5.227 -0.004 1.00 98.31 85 PHE A C 1
ATOM 637 O O . PHE A 1 85 ? 15.483 6.198 -0.011 1.00 98.31 85 PHE A O 1
ATOM 644 N N . ASP A 1 86 ? 14.899 4.184 -0.811 1.00 98.00 86 ASP A N 1
ATOM 645 C CA . ASP A 1 86 ? 15.965 4.026 -1.789 1.00 98.00 86 ASP A CA 1
ATOM 646 C C . ASP A 1 86 ? 15.424 3.817 -3.211 1.00 98.00 86 ASP A C 1
ATOM 648 O O . ASP A 1 86 ? 16.219 3.691 -4.142 1.00 98.00 86 ASP A O 1
ATOM 652 N N . GLY A 1 87 ? 14.099 3.884 -3.388 1.00 97.25 87 GLY A N 1
ATOM 653 C CA . GLY A 1 87 ? 13.408 3.641 -4.651 1.00 97.25 87 GLY A CA 1
ATOM 654 C C . GLY A 1 87 ? 13.327 2.153 -4.984 1.00 97.25 87 GLY A C 1
ATOM 655 O O . GLY A 1 87 ? 13.544 1.293 -4.124 1.00 97.25 87 GLY A O 1
ATOM 656 N N . LEU A 1 88 ? 13.027 1.854 -6.247 1.00 97.56 88 LEU A N 1
ATOM 657 C CA . LEU A 1 88 ? 12.854 0.487 -6.721 1.00 97.56 88 LEU A CA 1
ATOM 658 C C . LEU A 1 88 ? 14.130 -0.351 -6.564 1.00 97.56 88 LEU A C 1
ATOM 660 O O . LEU A 1 88 ? 15.240 0.152 -6.797 1.00 97.56 88 LEU A O 1
ATOM 664 N N . PRO A 1 89 ? 14.001 -1.642 -6.206 1.00 96.62 89 PRO A N 1
ATOM 665 C CA . PRO A 1 89 ? 15.129 -2.557 -6.204 1.00 96.62 89 PRO A CA 1
ATOM 666 C C . PRO A 1 89 ? 15.597 -2.838 -7.639 1.00 96.62 89 PRO A C 1
ATOM 668 O O . PRO A 1 89 ? 14.993 -2.429 -8.632 1.00 96.62 89 PRO A O 1
ATOM 671 N N . THR A 1 90 ? 16.702 -3.567 -7.773 1.00 97.00 90 THR A N 1
ATOM 672 C CA . THR A 1 90 ? 17.027 -4.184 -9.063 1.00 97.00 90 THR A CA 1
ATOM 673 C C . THR A 1 90 ? 15.950 -5.221 -9.393 1.00 97.00 90 THR A C 1
ATOM 675 O O . THR A 1 90 ? 15.603 -6.030 -8.539 1.00 97.00 90 THR A O 1
ATOM 678 N N . ALA A 1 91 ? 15.446 -5.233 -10.629 1.00 96.50 91 ALA A N 1
ATOM 679 C CA . ALA A 1 91 ? 14.524 -6.265 -11.103 1.00 96.50 91 ALA A CA 1
ATOM 680 C C . ALA A 1 91 ? 15.264 -7.605 -11.284 1.00 96.50 91 ALA A C 1
ATOM 682 O O . ALA A 1 91 ? 15.747 -7.926 -12.372 1.00 96.50 91 ALA A O 1
ATOM 683 N N . GLU A 1 92 ? 15.415 -8.367 -10.202 1.00 93.31 92 GLU A N 1
ATOM 684 C CA . GLU A 1 92 ? 16.107 -9.663 -10.218 1.00 93.31 92 GLU A CA 1
ATOM 685 C C . GLU A 1 92 ? 15.175 -10.808 -10.628 1.00 93.31 92 GLU A C 1
ATOM 687 O O . GLU A 1 92 ? 15.593 -11.724 -11.347 1.00 93.31 92 GLU A O 1
ATOM 692 N N . HIS A 1 93 ? 13.904 -10.736 -10.224 1.00 95.38 93 HIS A N 1
ATOM 693 C CA . HIS A 1 93 ? 12.914 -11.757 -10.524 1.00 95.38 93 HIS A CA 1
ATOM 694 C C . HIS A 1 93 ? 12.523 -11.769 -12.008 1.00 95.38 93 HIS A C 1
ATOM 696 O O . HIS A 1 93 ? 12.381 -10.737 -12.668 1.00 95.38 93 HIS A O 1
ATOM 702 N N . ASP A 1 94 ? 12.308 -12.969 -12.553 1.00 93.81 94 ASP A N 1
ATOM 703 C CA . ASP A 1 94 ? 12.058 -13.153 -13.983 1.00 93.81 94 ASP A CA 1
ATOM 704 C C . ASP A 1 94 ? 10.796 -12.433 -14.477 1.00 93.81 94 ASP A C 1
ATOM 706 O O . ASP A 1 94 ? 10.790 -11.871 -15.572 1.00 93.81 94 ASP A O 1
ATOM 710 N N . ALA A 1 95 ? 9.752 -12.396 -13.644 1.00 93.12 95 ALA A N 1
ATOM 711 C CA . ALA A 1 95 ? 8.521 -11.666 -13.944 1.00 93.12 95 ALA A CA 1
ATOM 712 C C . ALA A 1 95 ? 8.761 -10.161 -14.133 1.00 93.12 95 ALA A C 1
ATOM 714 O O . ALA A 1 95 ? 8.123 -9.560 -14.995 1.00 93.12 95 ALA A O 1
ATOM 715 N N . ASP A 1 96 ? 9.695 -9.584 -13.373 1.00 97.19 96 ASP A N 1
ATOM 716 C CA . ASP A 1 96 ? 9.981 -8.151 -13.393 1.00 97.19 96 ASP A CA 1
ATOM 717 C C . ASP A 1 96 ? 10.884 -7.7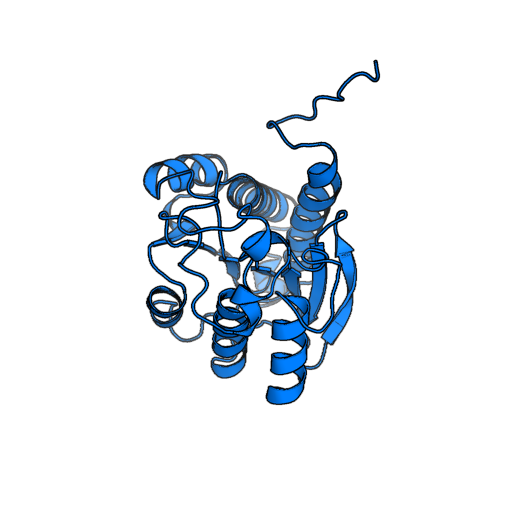68 -14.565 1.00 97.19 96 ASP A C 1
ATOM 719 O O . ASP A 1 96 ? 10.632 -6.787 -15.261 1.00 97.19 96 ASP A O 1
ATOM 723 N N . ARG A 1 97 ? 11.883 -8.599 -14.890 1.00 96.56 97 ARG A N 1
ATOM 724 C CA . ARG A 1 97 ? 12.802 -8.356 -16.023 1.00 96.56 97 ARG A CA 1
ATOM 725 C C . ARG A 1 97 ? 12.101 -8.219 -17.378 1.00 96.56 97 ARG A C 1
ATOM 727 O O . ARG A 1 97 ? 12.632 -7.581 -18.287 1.00 96.56 97 ARG A O 1
ATOM 734 N N . HIS A 1 98 ? 10.927 -8.829 -17.527 1.00 94.12 98 HIS A N 1
ATOM 735 C CA . HIS A 1 98 ? 10.141 -8.818 -18.763 1.00 94.12 98 HIS A CA 1
ATOM 736 C C . HIS A 1 98 ? 9.031 -7.759 -18.779 1.00 94.12 98 HIS A C 1
ATOM 738 O O . HIS A 1 98 ? 8.271 -7.681 -19.747 1.00 94.12 98 HIS A O 1
ATOM 744 N N . MET A 1 99 ? 8.915 -6.936 -17.735 1.00 97.00 99 MET A N 1
ATOM 745 C CA . MET A 1 99 ? 7.932 -5.860 -17.696 1.00 97.00 99 MET A CA 1
ATOM 746 C C . MET A 1 99 ? 8.302 -4.744 -18.685 1.00 97.00 99 MET A C 1
ATOM 748 O O . MET A 1 99 ? 9.446 -4.289 -18.678 1.00 97.00 99 MET A O 1
ATOM 752 N N . PRO A 1 100 ? 7.364 -4.246 -19.516 1.00 97.25 100 PRO A N 1
ATOM 753 C CA . PRO A 1 100 ? 7.626 -3.151 -20.453 1.00 97.25 100 PRO A CA 1
ATOM 754 C C . PRO A 1 100 ? 8.253 -1.905 -19.810 1.00 97.25 100 PRO A C 1
ATOM 756 O O . PRO A 1 100 ? 9.156 -1.295 -20.388 1.00 97.25 100 PRO A O 1
ATOM 759 N N . HIS A 1 101 ? 7.828 -1.534 -18.598 1.00 97.00 101 HIS A N 1
ATOM 760 C CA . HIS A 1 101 ? 8.418 -0.399 -17.880 1.00 97.00 101 HIS A CA 1
ATOM 761 C C . HIS A 1 101 ? 9.872 -0.661 -17.456 1.00 97.00 101 HIS A C 1
ATOM 763 O O . HIS A 1 101 ? 10.687 0.258 -17.499 1.00 97.00 101 HIS A O 1
ATOM 769 N N . VAL A 1 102 ? 10.231 -1.910 -17.142 1.00 97.31 102 VAL A N 1
ATOM 770 C CA . VAL A 1 102 ? 11.620 -2.305 -16.853 1.00 97.31 102 VAL A CA 1
ATOM 771 C C . VAL A 1 102 ? 12.451 -2.354 -18.136 1.00 97.31 102 VAL A C 1
ATOM 773 O O . VAL A 1 102 ? 13.526 -1.764 -18.204 1.00 97.31 102 VAL A O 1
ATOM 776 N N . GLN A 1 103 ? 11.936 -2.978 -19.200 1.00 97.00 103 GLN A N 1
ATOM 777 C CA . GLN A 1 103 ? 12.641 -3.109 -20.483 1.00 97.00 103 GLN A CA 1
ATO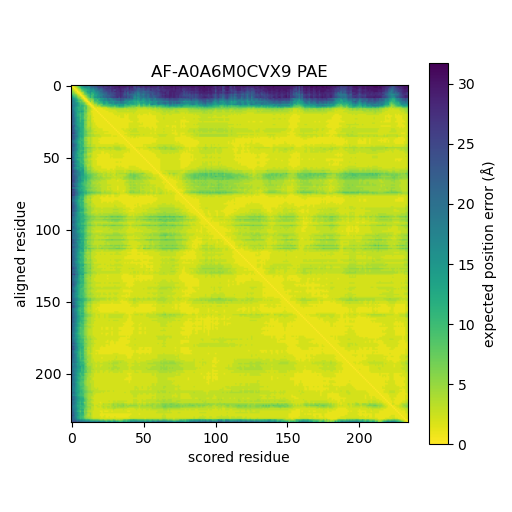M 778 C C . GLN A 1 103 ? 12.898 -1.766 -21.175 1.00 97.00 103 GLN A C 1
ATOM 780 O O . GLN A 1 103 ? 13.908 -1.603 -21.855 1.00 97.00 103 GLN A O 1
ATOM 785 N N . SER A 1 104 ? 12.000 -0.795 -20.993 1.00 96.81 104 SER A N 1
ATOM 786 C CA . SER A 1 104 ? 12.191 0.574 -21.485 1.00 96.81 104 SER A CA 1
ATOM 787 C C . SER A 1 104 ? 13.199 1.386 -20.664 1.00 96.81 104 SER A C 1
ATOM 789 O O . SER A 1 104 ? 13.596 2.469 -21.091 1.00 96.81 104 SER A O 1
ATOM 791 N N . GLY A 1 105 ? 13.611 0.888 -19.493 1.00 95.62 105 GLY A N 1
ATOM 792 C CA . GLY A 1 105 ? 14.463 1.599 -18.544 1.00 95.62 105 GLY A CA 1
ATOM 793 C C . GLY A 1 105 ? 13.733 2.648 -17.702 1.00 95.62 105 GLY A C 1
ATOM 794 O O . GLY A 1 105 ? 14.391 3.345 -16.932 1.00 95.62 105 GLY A O 1
ATOM 795 N N . TYR A 1 106 ? 12.404 2.771 -17.818 1.00 95.50 106 TYR A N 1
ATOM 796 C CA . 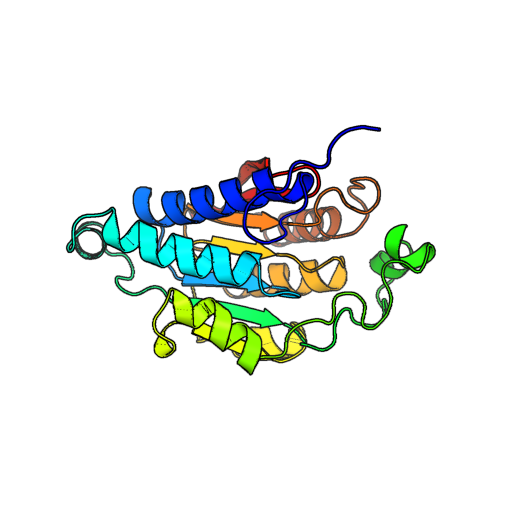TYR A 1 106 ? 11.606 3.692 -17.000 1.00 95.50 106 TYR A CA 1
ATOM 797 C C . TYR A 1 106 ? 11.582 3.260 -15.524 1.00 95.50 106 TYR A C 1
ATOM 799 O O . TYR A 1 106 ? 11.788 4.074 -14.620 1.00 95.50 106 TYR A O 1
ATOM 807 N N . TRP A 1 107 ? 11.413 1.960 -15.283 1.00 96.75 107 TRP A N 1
ATOM 808 C CA . TRP A 1 107 ? 11.568 1.344 -13.970 1.00 96.75 107 TRP A CA 1
ATOM 809 C C . TRP A 1 107 ? 12.933 0.669 -13.870 1.00 96.75 107 TRP A C 1
ATOM 811 O O . TRP A 1 107 ? 13.182 -0.377 -14.467 1.00 96.75 107 TRP A O 1
ATOM 821 N N . ASN A 1 108 ? 13.839 1.297 -13.128 1.00 96.12 108 ASN A N 1
ATOM 822 C CA . ASN A 1 108 ? 15.177 0.796 -12.858 1.00 96.12 108 ASN A CA 1
ATOM 823 C C . ASN A 1 108 ? 15.521 1.007 -11.376 1.00 96.12 108 ASN A C 1
ATOM 825 O O . ASN A 1 108 ? 14.752 1.613 -10.629 1.00 96.12 108 ASN A O 1
ATOM 829 N N . ARG A 1 109 ? 16.673 0.487 -10.941 1.00 96.88 109 ARG A N 1
ATOM 830 C CA . ARG A 1 109 ? 17.104 0.602 -9.546 1.00 96.88 109 ARG A CA 1
ATOM 831 C C . ARG A 1 109 ? 17.158 2.073 -9.117 1.00 96.88 109 ARG A C 1
ATOM 833 O O . ARG A 1 109 ? 17.937 2.850 -9.665 1.00 96.88 109 ARG A O 1
ATOM 840 N N . GLY A 1 110 ? 16.403 2.414 -8.079 1.00 96.56 110 GLY A N 1
ATOM 841 C CA . GLY A 1 110 ? 16.321 3.763 -7.525 1.00 96.56 110 GLY A CA 1
ATOM 842 C C . GLY A 1 110 ? 15.248 4.657 -8.147 1.00 96.56 110 GLY A C 1
ATOM 843 O O . GLY A 1 110 ? 15.044 5.769 -7.654 1.00 96.56 110 GLY A O 1
ATOM 844 N N . SER A 1 111 ? 14.526 4.194 -9.177 1.00 96.31 111 SER A N 1
ATOM 845 C CA . SER A 1 111 ? 13.300 4.859 -9.637 1.00 96.31 111 SER A CA 1
ATOM 846 C C . SER A 1 111 ? 12.335 5.053 -8.461 1.00 96.31 111 SER A C 1
ATOM 848 O O . SER A 1 111 ? 12.257 4.211 -7.574 1.00 96.31 111 SER A O 1
ATOM 850 N N . GLY A 1 112 ? 11.635 6.187 -8.415 1.00 91.62 112 GLY A N 1
ATOM 851 C CA . GLY A 1 112 ? 10.679 6.485 -7.339 1.00 91.62 112 GLY A CA 1
ATOM 852 C C . GLY A 1 112 ? 11.294 6.965 -6.015 1.00 91.62 112 GLY A C 1
ATOM 853 O O . GLY A 1 112 ? 10.554 7.425 -5.150 1.00 91.62 112 GLY A O 1
ATOM 854 N N . LYS A 1 113 ? 12.629 6.960 -5.855 1.00 95.31 113 LYS A N 1
ATOM 855 C CA . LYS A 1 113 ? 13.282 7.529 -4.664 1.00 95.31 113 LYS A CA 1
ATOM 856 C C . LYS A 1 113 ? 12.979 9.026 -4.540 1.00 95.31 113 LYS A C 1
ATOM 858 O O . LYS A 1 113 ? 13.325 9.805 -5.430 1.00 95.31 113 LYS A O 1
ATOM 863 N N . ALA A 1 114 ? 12.379 9.424 -3.422 1.00 95.06 114 ALA A N 1
ATOM 864 C CA . ALA A 1 114 ? 11.912 10.789 -3.212 1.00 95.06 114 ALA A CA 1
ATOM 865 C C . ALA A 1 114 ? 12.157 11.274 -1.777 1.00 95.06 114 ALA A C 1
ATOM 867 O O . ALA A 1 114 ? 13.237 11.802 -1.508 1.00 95.06 114 ALA A O 1
ATOM 868 N N . LEU A 1 115 ? 11.180 11.136 -0.875 1.00 96.75 115 LEU A N 1
ATOM 869 C CA . LEU A 1 115 ? 11.323 11.616 0.499 1.00 96.75 115 LEU A CA 1
ATOM 870 C C . LEU A 1 115 ? 12.216 10.702 1.337 1.00 96.75 115 LEU A C 1
ATOM 872 O O . LEU A 1 115 ? 12.412 9.536 1.011 1.00 96.75 115 LEU A O 1
ATOM 876 N N . ASP A 1 116 ? 12.732 11.240 2.440 1.00 98.12 116 ASP A N 1
ATOM 877 C CA . ASP A 1 116 ? 13.274 10.467 3.557 1.00 98.12 116 ASP A CA 1
ATOM 878 C C . ASP A 1 116 ? 12.223 10.284 4.683 1.00 98.12 116 ASP A C 1
ATOM 880 O O . ASP A 1 116 ? 11.191 10.969 4.691 1.00 98.12 116 ASP A O 1
ATOM 884 N N . PRO A 1 117 ? 12.462 9.395 5.672 1.00 98.50 117 PRO A N 1
ATOM 885 C CA . PRO A 1 117 ? 11.507 9.150 6.756 1.00 98.50 117 PRO A CA 1
ATOM 886 C C . PRO A 1 117 ? 11.130 10.391 7.578 1.00 98.50 117 PRO A C 1
ATOM 888 O O . PRO A 1 117 ? 9.997 10.501 8.043 1.00 98.50 117 PRO A O 1
ATOM 891 N N . HIS A 1 118 ? 12.057 11.332 7.778 1.00 98.25 118 HIS A N 1
ATOM 892 C CA . HIS A 1 118 ? 11.792 12.549 8.544 1.00 98.25 118 HIS A CA 1
ATOM 893 C C . HIS A 1 118 ? 10.873 13.494 7.759 1.00 98.25 118 HIS A C 1
ATOM 895 O O . HIS A 1 118 ? 9.939 14.062 8.324 1.00 98.25 118 HIS A O 1
ATOM 901 N N . GLN A 1 119 ? 11.096 13.636 6.452 1.00 98.19 119 GLN A N 1
ATOM 902 C CA . GLN A 1 119 ? 10.222 14.417 5.575 1.00 98.19 119 GLN A CA 1
ATOM 903 C C . GLN A 1 119 ? 8.813 13.817 5.498 1.00 98.19 119 GLN A C 1
ATOM 905 O O . GLN A 1 119 ? 7.834 14.552 5.635 1.00 98.19 119 GLN A O 1
ATOM 910 N N . LEU A 1 120 ? 8.709 12.493 5.343 1.00 98.38 120 LEU A N 1
ATOM 911 C CA . LEU A 1 120 ? 7.428 11.784 5.305 1.00 98.38 120 LEU A CA 1
ATOM 912 C C . LEU A 1 120 ? 6.655 11.932 6.626 1.00 98.38 120 LEU A C 1
ATOM 914 O O . LEU A 1 120 ? 5.461 12.241 6.620 1.00 98.38 120 LEU A O 1
ATOM 918 N N . MET A 1 121 ? 7.348 11.804 7.765 1.00 98.50 121 MET A N 1
ATOM 919 C CA . MET A 1 121 ? 6.777 12.087 9.087 1.00 98.50 121 MET A CA 1
ATOM 920 C C . MET A 1 121 ? 6.285 13.534 9.183 1.00 98.50 121 MET A C 1
ATOM 922 O O . MET A 1 121 ? 5.186 13.779 9.672 1.00 98.50 121 MET A O 1
ATOM 926 N N . GLY A 1 122 ? 7.068 14.496 8.689 1.00 97.69 122 GLY A N 1
ATOM 927 C CA . GLY A 1 122 ? 6.690 15.907 8.671 1.00 97.69 122 GLY A CA 1
ATOM 928 C C . GLY A 1 122 ? 5.396 16.176 7.897 1.00 97.69 122 GLY A C 1
ATOM 929 O O . GLY A 1 122 ? 4.603 17.007 8.338 1.00 97.69 122 GLY A O 1
ATOM 930 N N . GLN A 1 123 ? 5.160 15.463 6.790 1.00 96.19 123 GLN A N 1
ATOM 931 C CA . GLN A 1 123 ? 3.922 15.557 6.010 1.00 96.19 123 GLN A CA 1
ATOM 932 C C . GLN A 1 123 ? 2.732 14.914 6.731 1.00 96.19 123 GLN A C 1
ATOM 934 O O . GLN A 1 123 ? 1.718 15.576 6.947 1.00 96.19 123 GLN A O 1
ATOM 939 N N . CYS A 1 124 ? 2.856 13.656 7.162 1.00 97.94 124 CYS A N 1
ATOM 940 C CA . CYS A 1 124 ? 1.766 12.947 7.844 1.00 97.94 124 CYS A CA 1
ATOM 941 C C . CYS A 1 124 ? 1.402 13.609 9.185 1.00 97.94 124 CYS A C 1
ATOM 943 O O . CYS A 1 124 ? 0.227 13.706 9.549 1.00 97.94 124 CYS A O 1
ATOM 945 N N . GLY A 1 125 ? 2.411 14.137 9.884 1.00 96.88 125 GLY A N 1
ATOM 946 C CA . GLY A 1 125 ? 2.294 14.851 11.153 1.00 96.88 125 GLY A CA 1
ATOM 947 C C . GLY A 1 125 ? 1.503 16.161 11.087 1.00 96.88 125 GLY A C 1
ATOM 948 O O . GLY A 1 125 ? 1.111 16.684 12.128 1.00 96.88 125 GLY A O 1
ATOM 949 N N . GLN A 1 126 ? 1.222 16.691 9.888 1.00 96.00 126 GLN A N 1
ATOM 950 C CA . GLN A 1 126 ? 0.299 17.825 9.725 1.00 96.00 126 GLN A CA 1
ATOM 951 C C . GLN A 1 126 ? -1.165 17.433 9.983 1.00 96.00 126 GLN A C 1
ATOM 953 O O . GLN A 1 126 ? -2.013 18.306 10.182 1.00 96.00 126 GLN A O 1
ATOM 958 N N . HIS A 1 127 ? -1.475 16.134 9.956 1.00 97.00 127 HIS A N 1
ATOM 959 C CA . HIS A 1 127 ? -2.841 15.617 10.014 1.00 97.00 127 HIS A CA 1
ATOM 960 C C . HIS A 1 127 ? -3.068 14.641 11.168 1.00 97.00 127 HIS A C 1
ATOM 962 O O . HIS A 1 127 ? -4.099 14.730 11.837 1.00 97.00 127 HIS A O 1
ATOM 968 N N . LEU A 1 128 ? -2.111 13.746 11.428 1.00 96.62 128 LEU A N 1
ATOM 969 C CA . LEU A 1 128 ? -2.169 12.780 12.523 1.00 96.62 128 LEU A CA 1
ATOM 970 C C . LEU A 1 128 ? -1.092 13.060 13.578 1.00 96.62 128 LEU A C 1
ATOM 972 O O . LEU A 1 128 ? 0.013 13.471 13.226 1.00 96.62 128 LEU A O 1
ATOM 976 N N . PRO A 1 129 ? -1.364 12.790 14.868 1.00 97.25 129 PRO A N 1
ATOM 977 C CA . PRO A 1 129 ? -0.324 12.780 15.892 1.00 97.25 129 PRO A CA 1
ATOM 978 C C . PRO A 1 129 ? 0.825 11.842 15.499 1.00 97.25 129 PRO A C 1
ATOM 980 O O . PRO A 1 129 ? 0.580 10.727 15.032 1.00 97.25 129 PRO A O 1
ATOM 983 N N . ALA A 1 130 ? 2.073 12.274 15.697 1.00 96.19 130 ALA A N 1
ATOM 984 C CA . ALA A 1 130 ? 3.260 11.531 15.264 1.00 96.19 130 ALA A CA 1
ATOM 985 C C . ALA A 1 130 ? 3.320 10.116 15.864 1.00 96.19 130 ALA A C 1
ATOM 987 O O . ALA A 1 130 ? 3.773 9.174 15.219 1.00 96.19 130 ALA A O 1
ATOM 988 N N . GLU A 1 131 ? 2.799 9.929 17.078 1.00 97.06 131 GLU A N 1
ATOM 989 C CA . GLU A 1 131 ? 2.710 8.628 17.732 1.00 97.06 131 GLU A CA 1
ATOM 990 C C . GLU A 1 131 ? 1.754 7.642 17.048 1.00 97.06 131 GLU A C 1
ATOM 992 O O . GLU A 1 131 ? 1.780 6.466 17.403 1.00 97.06 131 GLU A O 1
ATOM 997 N N . ARG A 1 132 ? 0.928 8.090 16.094 1.00 97.75 132 ARG A N 1
ATOM 998 C CA . ARG A 1 132 ? 0.033 7.250 15.282 1.00 97.75 132 ARG A CA 1
ATOM 999 C C . ARG A 1 132 ? 0.576 6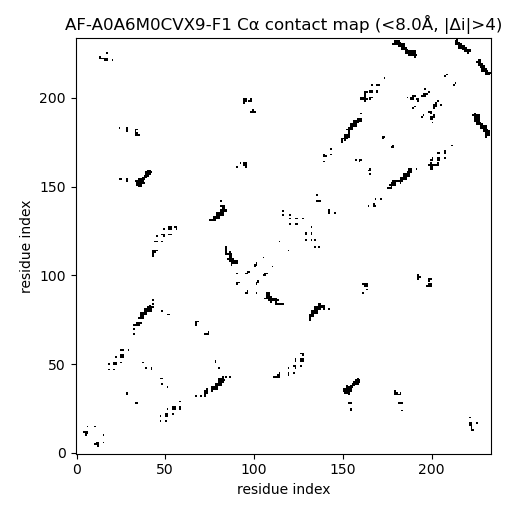.957 13.885 1.00 97.75 132 ARG A C 1
ATOM 1001 O O . ARG A 1 132 ? -0.092 6.262 13.126 1.00 97.75 132 ARG A O 1
ATOM 1008 N N . VAL A 1 133 ? 1.764 7.457 13.550 1.00 98.69 133 VAL A N 1
ATOM 1009 C CA . VAL A 1 133 ? 2.428 7.202 12.268 1.00 98.69 133 VAL A CA 1
ATOM 1010 C C . VAL A 1 133 ? 3.620 6.275 12.510 1.00 98.69 133 VAL A C 1
ATOM 1012 O O . VAL A 1 133 ? 4.518 6.569 13.302 1.00 98.69 133 VAL A O 1
ATOM 1015 N N . ARG A 1 134 ? 3.624 5.119 11.846 1.00 98.69 134 ARG A N 1
ATOM 1016 C CA . ARG A 1 134 ? 4.648 4.075 11.955 1.00 98.69 134 ARG A CA 1
ATOM 1017 C C . ARG A 1 134 ? 5.385 3.967 10.631 1.00 98.69 134 ARG A C 1
ATOM 1019 O O . ARG A 1 134 ? 4.891 3.350 9.698 1.00 98.69 134 ARG A O 1
ATOM 1026 N N . ILE A 1 135 ? 6.568 4.567 10.560 1.00 98.81 135 ILE A N 1
ATOM 1027 C CA . ILE A 1 135 ? 7.424 4.484 9.375 1.00 98.81 135 ILE A CA 1
ATOM 1028 C C . ILE A 1 135 ? 8.433 3.357 9.572 1.00 98.81 135 ILE A C 1
ATOM 1030 O O . ILE A 1 135 ? 9.224 3.396 10.517 1.00 98.81 135 ILE A O 1
ATOM 1034 N N . LEU A 1 136 ? 8.421 2.378 8.672 1.00 98.69 136 LEU A N 1
ATOM 1035 C CA . LEU A 1 136 ? 9.384 1.283 8.644 1.00 98.69 136 LEU A CA 1
ATOM 1036 C C . LEU A 1 136 ? 10.238 1.418 7.384 1.00 98.69 136 LEU A C 1
ATOM 1038 O O . LEU A 1 136 ? 9.759 1.227 6.269 1.00 98.69 136 LEU A O 1
ATOM 1042 N N . LYS A 1 137 ? 11.508 1.779 7.584 1.00 98.62 137 LYS A N 1
ATOM 1043 C CA . LYS A 1 137 ? 12.487 1.919 6.507 1.00 98.62 137 LYS A CA 1
ATOM 1044 C C . LYS A 1 137 ? 13.190 0.590 6.244 1.00 98.62 137 LYS A C 1
ATOM 1046 O O . LYS A 1 137 ? 13.839 0.066 7.147 1.00 98.62 137 LYS A O 1
ATOM 1051 N N . GLY A 1 138 ? 13.142 0.131 5.000 1.00 98.44 138 GLY A N 1
ATOM 1052 C CA . GLY A 1 138 ? 13.845 -1.057 4.522 1.00 98.44 138 GLY A CA 1
ATOM 1053 C C . GLY A 1 138 ? 13.087 -1.728 3.385 1.00 98.44 138 GLY A C 1
ATOM 1054 O O . GLY A 1 138 ? 12.006 -1.287 2.997 1.00 98.44 138 GLY A O 1
ATOM 1055 N N . TRP A 1 139 ? 13.643 -2.805 2.844 1.00 98.44 139 TRP A N 1
ATOM 1056 C CA . TRP A 1 139 ? 12.920 -3.603 1.852 1.00 98.44 139 TRP A CA 1
ATOM 1057 C C . TRP A 1 139 ? 11.713 -4.292 2.500 1.00 98.44 139 TRP A C 1
ATOM 1059 O O . TRP A 1 139 ? 11.690 -4.515 3.713 1.00 98.44 139 TRP A O 1
ATOM 1069 N N . PHE A 1 140 ? 10.688 -4.645 1.722 1.00 98.44 140 PHE A N 1
ATOM 1070 C CA . PHE A 1 140 ? 9.483 -5.273 2.281 1.00 98.44 140 PHE A CA 1
ATOM 1071 C C . PHE A 1 140 ? 9.796 -6.585 3.008 1.00 98.44 140 PHE A C 1
ATOM 1073 O O . PHE A 1 140 ? 9.315 -6.795 4.118 1.00 98.44 140 PHE A O 1
ATOM 1080 N N . SER A 1 141 ? 10.705 -7.399 2.472 1.00 96.94 141 SER A N 1
ATOM 1081 C CA . SER A 1 141 ? 11.218 -8.608 3.131 1.00 96.94 141 SER A CA 1
ATOM 1082 C C . SER A 1 141 ? 11.894 -8.362 4.492 1.00 96.94 141 SER A C 1
ATOM 1084 O O . SER A 1 141 ? 11.935 -9.267 5.326 1.00 96.94 141 SER A O 1
ATOM 1086 N N . GLU A 1 142 ? 12.384 -7.147 4.752 1.00 98.19 142 GLU A N 1
ATOM 1087 C CA . GLU A 1 142 ? 12.994 -6.742 6.025 1.00 98.19 142 GLU A CA 1
ATOM 1088 C C . GLU A 1 142 ? 11.970 -6.111 6.977 1.00 98.19 142 GLU A C 1
ATOM 1090 O O . GLU A 1 142 ? 12.032 -6.323 8.187 1.00 98.19 142 GLU A O 1
ATOM 1095 N N . THR A 1 143 ? 11.024 -5.337 6.438 1.00 98.56 143 THR A N 1
ATOM 1096 C CA . THR A 1 143 ? 10.091 -4.505 7.215 1.00 98.56 143 THR A CA 1
ATOM 1097 C C . THR A 1 143 ? 8.788 -5.212 7.565 1.00 98.56 143 THR A C 1
ATOM 1099 O O . THR A 1 143 ? 8.257 -4.984 8.651 1.00 98.56 143 THR A O 1
ATOM 1102 N N . LEU A 1 144 ? 8.288 -6.115 6.718 1.00 98.62 144 LEU A N 1
ATOM 1103 C CA . LEU A 1 144 ? 7.088 -6.907 7.003 1.00 98.62 144 LEU A CA 1
ATOM 1104 C C . LEU A 1 144 ? 7.223 -7.707 8.317 1.00 98.62 144 LEU A C 1
ATOM 1106 O O . LEU A 1 144 ? 6.331 -7.579 9.160 1.00 98.62 144 LEU A O 1
ATOM 1110 N N . PRO A 1 145 ? 8.340 -8.422 8.593 1.00 98.31 145 PRO A N 1
ATOM 1111 C CA . PRO A 1 145 ? 8.539 -9.115 9.871 1.00 98.31 145 PRO A CA 1
ATOM 1112 C C . PRO A 1 145 ? 8.614 -8.198 11.102 1.00 98.31 145 PRO A C 1
ATOM 1114 O O . PRO A 1 145 ? 8.557 -8.687 12.229 1.00 98.31 145 PRO A O 1
ATOM 1117 N N . MET A 1 146 ? 8.777 -6.884 10.911 1.00 98.31 146 MET A N 1
ATOM 1118 C CA . MET A 1 146 ? 8.812 -5.900 11.999 1.00 98.31 146 MET A CA 1
ATOM 1119 C C . MET A 1 146 ? 7.416 -5.416 12.404 1.00 98.31 146 MET A C 1
ATOM 1121 O O . MET A 1 146 ? 7.288 -4.715 13.412 1.00 98.31 146 MET A O 1
ATOM 1125 N N . LEU A 1 147 ? 6.373 -5.764 11.641 1.00 98.50 147 LEU A N 1
ATOM 1126 C CA . LEU A 1 147 ? 4.999 -5.451 12.013 1.00 98.50 147 LEU A CA 1
ATOM 1127 C C . LEU A 1 147 ? 4.657 -6.086 13.376 1.00 98.50 147 LEU A C 1
ATOM 1129 O O . LEU A 1 147 ? 5.037 -7.233 13.637 1.00 98.50 147 LEU A O 1
ATOM 1133 N N . PRO A 1 148 ? 3.938 -5.372 14.264 1.00 97.62 148 PRO A N 1
ATOM 1134 C CA . PRO A 1 148 ? 3.490 -5.937 15.529 1.00 97.62 148 PRO A CA 1
ATOM 1135 C C . PRO A 1 148 ? 2.739 -7.259 15.338 1.00 97.62 148 PRO A C 1
ATOM 1137 O O . PRO A 1 148 ? 1.913 -7.420 14.439 1.00 97.62 148 PRO A O 1
ATOM 1140 N N . LYS A 1 149 ? 2.995 -8.228 16.220 1.00 96.12 149 LYS A N 1
ATOM 1141 C CA . LYS A 1 149 ? 2.290 -9.511 16.173 1.00 96.12 149 LYS A CA 1
ATOM 1142 C C . LYS A 1 149 ? 0.783 -9.286 16.331 1.00 96.12 149 LYS A C 1
ATOM 1144 O O . LYS A 1 149 ? 0.354 -8.673 17.305 1.00 96.12 149 LYS A O 1
ATOM 1149 N N . GLY A 1 150 ? -0.004 -9.847 15.414 1.00 95.75 150 GLY A N 1
ATOM 1150 C CA . GLY A 1 150 ? -1.459 -9.675 15.399 1.00 95.75 150 GLY A CA 1
ATOM 1151 C C . GLY A 1 150 ? -1.920 -8.348 14.794 1.00 95.75 150 GLY A C 1
ATOM 1152 O O . GLY A 1 150 ? -3.065 -7.961 15.016 1.00 95.75 150 GLY A O 1
ATOM 1153 N N . SER A 1 151 ? -1.054 -7.643 14.056 1.00 97.81 151 SER A N 1
ATOM 1154 C CA . SER A 1 151 ? -1.473 -6.538 13.195 1.00 97.81 151 SER A CA 1
ATOM 1155 C C . SER A 1 151 ? -2.565 -6.993 12.230 1.00 97.81 151 SER A C 1
ATOM 1157 O O . SER A 1 151 ? -2.409 -7.985 11.520 1.00 97.81 151 SER A O 1
ATOM 1159 N N . VAL A 1 152 ? -3.655 -6.230 12.207 1.00 97.88 152 VAL A N 1
ATOM 1160 C CA . VAL A 1 152 ? -4.792 -6.403 11.304 1.00 97.88 152 VAL A CA 1
ATOM 1161 C C . VAL A 1 152 ? -5.089 -5.047 10.679 1.00 97.88 152 VAL A C 1
ATOM 1163 O O . VAL A 1 152 ? -5.118 -4.041 11.392 1.00 97.88 152 VAL A O 1
ATOM 1166 N N . PHE A 1 153 ? -5.320 -5.013 9.371 1.00 98.75 153 PHE A N 1
ATOM 1167 C CA . PHE A 1 153 ? -5.497 -3.788 8.600 1.00 98.75 153 PHE A CA 1
ATOM 1168 C C . PHE A 1 153 ? -6.885 -3.725 7.970 1.00 98.75 153 PHE A C 1
ATOM 1170 O O . PHE A 1 153 ? -7.333 -4.672 7.323 1.00 98.75 153 PHE A O 1
ATOM 1177 N N . GLY A 1 154 ? -7.554 -2.588 8.150 1.00 98.69 154 GLY A N 1
ATOM 1178 C CA . GLY A 1 154 ? -8.835 -2.283 7.519 1.00 98.69 154 GLY A CA 1
ATOM 1179 C C . GLY A 1 154 ? -8.680 -1.669 6.131 1.00 98.69 154 GLY A C 1
ATOM 1180 O O . GLY A 1 154 ? -9.584 -1.798 5.312 1.00 98.69 154 GLY A O 1
ATOM 1181 N N . LEU A 1 155 ? -7.534 -1.044 5.849 1.00 98.88 155 LEU A N 1
ATOM 1182 C CA . LEU A 1 155 ? -7.150 -0.605 4.509 1.00 98.88 155 LEU A CA 1
ATOM 1183 C C . LEU A 1 155 ? -5.688 -0.952 4.247 1.00 98.88 155 LEU A C 1
ATOM 1185 O O . LEU A 1 155 ? -4.826 -0.666 5.079 1.00 98.88 155 LEU A O 1
ATOM 1189 N N . VAL A 1 156 ? -5.432 -1.536 3.081 1.00 98.94 156 VAL A N 1
ATOM 1190 C CA . VAL A 1 156 ? -4.101 -1.860 2.567 1.00 98.94 156 VAL A CA 1
ATOM 1191 C C . 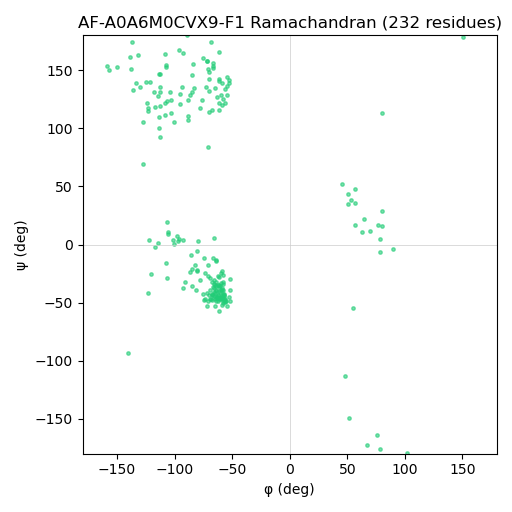VAL A 1 156 ? -3.952 -1.200 1.201 1.00 98.94 156 VAL A C 1
ATOM 1193 O O . VAL A 1 156 ? -4.745 -1.475 0.304 1.00 98.94 156 VAL A O 1
ATOM 1196 N N . HIS A 1 157 ? -2.949 -0.340 1.044 1.00 98.88 157 HIS A N 1
ATOM 1197 C CA . HIS A 1 157 ? -2.585 0.293 -0.222 1.00 98.88 157 HIS A CA 1
ATOM 1198 C C . HIS A 1 157 ? -1.221 -0.228 -0.684 1.00 98.88 157 HIS A C 1
ATOM 1200 O O . HIS A 1 157 ? -0.232 -0.091 0.033 1.00 98.88 157 HIS A O 1
ATOM 1206 N N . ILE A 1 158 ? -1.181 -0.866 -1.851 1.00 98.81 158 ILE A N 1
ATOM 1207 C CA . ILE A 1 158 ? 0.026 -1.415 -2.468 1.00 98.81 158 ILE A CA 1
ATOM 1208 C C . ILE A 1 158 ? 0.375 -0.530 -3.667 1.00 98.81 158 ILE A C 1
ATOM 1210 O O . ILE A 1 158 ? -0.363 -0.513 -4.645 1.00 98.81 158 ILE A O 1
ATOM 1214 N N . ASP A 1 159 ? 1.484 0.197 -3.566 1.00 97.62 159 ASP A N 1
ATOM 1215 C CA . ASP A 1 159 ? 2.061 1.069 -4.597 1.00 97.62 159 ASP A CA 1
ATOM 1216 C C . ASP A 1 159 ? 3.532 0.657 -4.768 1.00 97.62 159 ASP A C 1
ATOM 1218 O O . ASP A 1 159 ? 4.466 1.274 -4.254 1.00 97.62 159 ASP A O 1
ATOM 1222 N N . SER A 1 160 ? 3.728 -0.541 -5.327 1.00 95.94 160 SER A N 1
ATOM 1223 C CA . SER A 1 160 ? 5.015 -1.245 -5.242 1.00 95.94 160 SER A CA 1
ATOM 1224 C C . SER A 1 160 ? 5.703 -1.482 -6.584 1.00 95.94 160 SER A C 1
ATOM 1226 O O . SER A 1 160 ? 6.808 -2.041 -6.585 1.00 95.94 160 SER A O 1
ATOM 1228 N N . ASP A 1 161 ? 5.061 -1.072 -7.689 1.00 96.81 161 ASP A N 1
ATOM 1229 C CA . ASP A 1 161 ? 5.405 -1.247 -9.107 1.00 96.81 161 ASP A CA 1
ATOM 1230 C C . ASP A 1 161 ? 5.625 -2.716 -9.558 1.00 96.81 161 ASP A C 1
ATOM 1232 O O . ASP A 1 161 ? 5.048 -3.202 -10.541 1.00 96.81 161 ASP A O 1
ATOM 1236 N N . PHE A 1 162 ? 6.513 -3.441 -8.878 1.00 98.06 162 PHE A N 1
ATOM 1237 C CA . PHE A 1 162 ? 7.031 -4.757 -9.241 1.00 98.06 162 PHE A CA 1
ATOM 1238 C C . PHE A 1 162 ? 6.143 -5.910 -8.785 1.00 98.06 162 PHE A C 1
ATOM 1240 O O . PHE A 1 162 ? 5.575 -5.919 -7.695 1.00 98.06 162 PHE A O 1
ATOM 1247 N N . TYR A 1 163 ? 6.128 -6.962 -9.606 1.00 98.44 163 TYR A N 1
ATOM 1248 C CA . TYR A 1 163 ? 5.524 -8.240 -9.260 1.00 98.44 163 TYR A CA 1
ATOM 1249 C C . TYR A 1 163 ? 6.128 -8.807 -7.974 1.00 98.44 163 TYR A C 1
ATOM 1251 O O . TYR A 1 163 ? 5.371 -9.221 -7.099 1.00 98.44 163 TYR A O 1
ATOM 1259 N N . GLN A 1 164 ? 7.464 -8.853 -7.858 1.00 98.19 164 GLN A N 1
ATOM 1260 C CA . GLN A 1 164 ? 8.106 -9.466 -6.693 1.00 98.19 164 GLN A CA 1
ATOM 1261 C C . GLN A 1 164 ? 7.713 -8.742 -5.401 1.00 98.19 164 GLN A C 1
ATOM 1263 O O . GLN A 1 164 ? 7.324 -9.400 -4.439 1.00 98.19 164 GLN A O 1
ATOM 1268 N N . SER A 1 165 ? 7.748 -7.408 -5.404 1.00 98.31 165 SER A N 1
ATOM 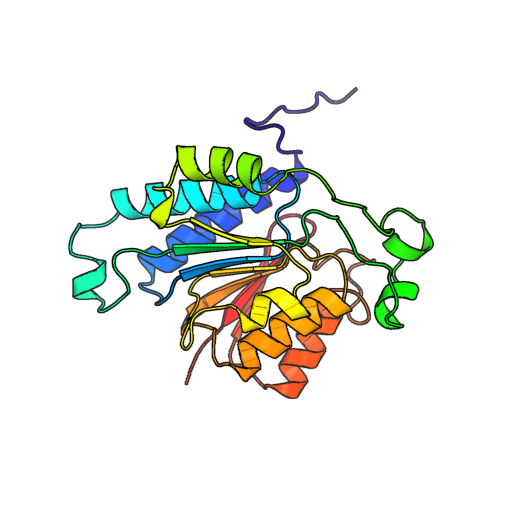1269 C CA . SER A 1 165 ? 7.349 -6.583 -4.261 1.00 98.31 165 SER A CA 1
ATOM 1270 C C . SER A 1 165 ? 5.894 -6.835 -3.858 1.00 98.31 165 SER A C 1
ATOM 1272 O O . SER A 1 165 ? 5.624 -7.164 -2.703 1.00 98.31 165 SER A O 1
ATOM 1274 N N . ALA A 1 166 ? 4.960 -6.755 -4.813 1.00 98.69 166 ALA A N 1
ATOM 1275 C CA . ALA A 1 166 ? 3.541 -6.987 -4.557 1.00 98.69 166 ALA A CA 1
ATOM 1276 C C . ALA A 1 166 ? 3.268 -8.412 -4.055 1.00 98.69 166 ALA A C 1
ATOM 1278 O O . ALA A 1 166 ? 2.462 -8.608 -3.145 1.00 98.69 166 ALA A O 1
ATOM 1279 N N . PHE A 1 167 ? 3.952 -9.413 -4.618 1.00 98.75 167 PHE A N 1
ATOM 1280 C CA . PHE A 1 167 ? 3.828 -10.798 -4.175 1.00 98.75 167 PHE A CA 1
ATOM 1281 C C . PHE A 1 167 ? 4.344 -10.970 -2.746 1.00 98.75 167 PHE A C 1
ATOM 1283 O O . PHE A 1 167 ? 3.639 -11.552 -1.934 1.00 98.75 167 PHE A O 1
ATOM 1290 N N . GLU A 1 168 ? 5.524 -10.440 -2.408 1.00 98.56 168 GLU A N 1
ATOM 1291 C CA . GLU A 1 168 ? 6.079 -10.508 -1.046 1.00 98.56 168 GLU A CA 1
ATOM 1292 C C . GLU A 1 168 ? 5.136 -9.875 -0.009 1.00 98.56 168 GLU A C 1
ATOM 1294 O O . GLU A 1 168 ? 4.904 -10.462 1.051 1.00 98.56 168 GLU A O 1
ATOM 1299 N N . ILE A 1 169 ? 4.541 -8.722 -0.335 1.00 98.88 169 ILE A N 1
ATOM 1300 C CA . ILE A 1 169 ? 3.545 -8.048 0.508 1.00 98.88 169 ILE A CA 1
ATOM 1301 C C . ILE A 1 169 ? 2.315 -8.933 0.711 1.00 98.88 169 ILE A C 1
ATOM 1303 O O . ILE A 1 169 ? 1.952 -9.242 1.847 1.00 98.88 169 ILE A O 1
ATOM 1307 N N . LEU A 1 170 ? 1.667 -9.349 -0.380 1.00 98.88 170 LEU A N 1
ATOM 1308 C CA . LEU A 1 170 ? 0.435 -10.133 -0.313 1.00 98.88 170 LEU A CA 1
ATOM 1309 C C . LEU A 1 170 ? 0.662 -11.477 0.379 1.00 98.88 170 LEU A C 1
ATOM 1311 O O . LEU A 1 170 ? -0.138 -11.874 1.224 1.00 98.88 170 LEU A O 1
ATOM 1315 N N . ASP A 1 171 ? 1.759 -12.161 0.050 1.00 98.81 171 ASP A N 1
ATOM 1316 C CA . ASP A 1 171 ? 2.113 -13.451 0.630 1.00 98.81 171 ASP A CA 1
ATOM 1317 C C . ASP A 1 171 ? 2.258 -13.352 2.146 1.00 98.81 171 ASP A C 1
ATOM 1319 O O . ASP A 1 171 ? 1.687 -14.163 2.875 1.00 98.81 171 ASP A O 1
ATOM 1323 N N . TYR A 1 172 ? 2.951 -12.316 2.627 1.00 98.81 172 TYR A N 1
ATOM 1324 C CA . TYR A 1 172 ? 3.094 -12.070 4.054 1.00 98.81 172 TYR A CA 1
ATOM 1325 C C . TYR A 1 172 ? 1.752 -11.759 4.721 1.00 98.81 172 TYR A C 1
ATOM 1327 O O . TYR A 1 172 ? 1.439 -12.350 5.757 1.00 98.81 172 TYR A O 1
ATOM 1335 N N . LEU A 1 173 ? 0.960 -10.843 4.152 1.00 98.75 173 LEU A N 1
ATOM 1336 C CA . LEU A 1 173 ? -0.302 -10.412 4.755 1.00 98.75 173 LEU A CA 1
ATOM 1337 C C . LEU A 1 173 ? -1.318 -11.558 4.837 1.00 98.75 173 LEU A C 1
ATOM 1339 O O . LEU A 1 173 ? -1.981 -11.700 5.864 1.00 98.75 173 LEU A O 1
ATOM 1343 N N . PHE A 1 174 ? -1.409 -12.406 3.808 1.00 98.44 174 PHE A N 1
ATOM 1344 C CA . PHE A 1 174 ? -2.260 -13.596 3.851 1.00 98.44 174 PHE A CA 1
ATOM 1345 C C . PHE A 1 174 ? -1.726 -14.653 4.822 1.00 98.44 174 PHE A C 1
ATOM 1347 O O . PHE A 1 174 ? -2.486 -15.156 5.647 1.00 98.44 174 PHE A O 1
ATOM 1354 N N . ALA A 1 175 ? -0.426 -14.969 4.782 1.00 98.31 175 ALA A N 1
ATOM 1355 C CA . ALA A 1 175 ? 0.161 -15.990 5.653 1.00 98.31 175 ALA A CA 1
ATOM 1356 C C . ALA A 1 175 ? 0.066 -15.647 7.151 1.00 98.31 175 ALA A C 1
ATOM 1358 O O . ALA A 1 175 ? 0.047 -16.553 7.984 1.00 98.31 175 ALA A O 1
ATOM 1359 N N . ASN A 1 176 ? 0.009 -14.356 7.491 1.00 98.19 176 ASN A N 1
ATOM 1360 C CA . ASN A 1 176 ? -0.061 -13.864 8.870 1.00 98.19 176 ASN A CA 1
ATOM 1361 C C . ASN A 1 176 ? -1.451 -13.348 9.272 1.00 98.19 176 ASN A C 1
ATOM 1363 O O . ASN A 1 176 ? -1.588 -12.751 10.338 1.00 98.19 176 ASN A O 1
ATOM 1367 N N . ASP A 1 177 ? -2.472 -13.601 8.449 1.00 97.56 177 ASP A N 1
ATOM 1368 C CA . ASP A 1 177 ? -3.867 -13.239 8.717 1.00 97.56 177 ASP A CA 1
ATOM 1369 C C . ASP A 1 177 ? -4.097 -11.731 8.976 1.00 97.56 177 ASP A C 1
ATOM 1371 O O . ASP A 1 177 ? -4.937 -11.322 9.781 1.00 97.56 177 ASP A O 1
ATOM 1375 N N . CYS A 1 178 ? -3.346 -10.877 8.274 1.00 98.50 178 CYS A N 1
ATOM 1376 C CA . CYS A 1 178 ? -3.298 -9.435 8.523 1.00 98.50 178 CYS A CA 1
ATOM 1377 C C . CYS A 1 178 ? -4.466 -8.634 7.922 1.00 98.50 178 CYS A C 1
ATOM 1379 O O . CYS A 1 178 ? -4.562 -7.432 8.166 1.00 98.50 178 CYS A O 1
ATOM 1381 N N . PHE A 1 179 ? -5.357 -9.240 7.139 1.00 98.62 179 PHE A N 1
ATOM 1382 C CA . PHE A 1 179 ? -6.526 -8.543 6.594 1.00 98.62 179 PHE A CA 1
ATOM 1383 C C . PHE A 1 179 ? -7.668 -8.519 7.615 1.00 98.62 179 PHE A C 1
ATOM 1385 O O . PHE A 1 179 ? -7.956 -9.527 8.251 1.00 98.62 179 PHE A O 1
ATOM 1392 N N . ALA A 1 180 ? -8.333 -7.382 7.809 1.00 98.25 180 ALA A N 1
ATOM 1393 C CA . ALA A 1 180 ? -9.602 -7.356 8.536 1.00 98.25 180 ALA A CA 1
ATOM 1394 C C . ALA A 1 180 ? -10.730 -7.973 7.696 1.00 98.25 180 ALA A C 1
ATOM 1396 O O . ALA A 1 180 ? -10.658 -7.967 6.467 1.00 98.25 180 ALA A O 1
ATOM 1397 N N . ASP A 1 181 ? -11.800 -8.426 8.352 1.00 98.25 181 ASP A N 1
ATOM 1398 C CA . ASP A 1 181 ? -13.063 -8.645 7.647 1.00 98.25 181 ASP A CA 1
ATOM 1399 C C . ASP A 1 181 ? -13.586 -7.307 7.100 1.00 98.25 181 ASP A C 1
ATOM 1401 O O . ASP A 1 181 ? -13.648 -6.313 7.831 1.00 98.25 181 ASP A O 1
ATOM 1405 N N . GLY A 1 182 ? -13.887 -7.260 5.805 1.00 98.44 182 GLY A N 1
ATOM 1406 C CA . GLY A 1 182 ? -14.206 -6.036 5.078 1.00 98.44 182 GLY A CA 1
ATOM 1407 C C . GLY A 1 182 ? -12.993 -5.159 4.738 1.00 98.44 182 GLY A C 1
ATOM 1408 O O . GLY A 1 182 ? -13.181 -3.983 4.413 1.00 98.44 182 GLY A O 1
ATOM 1409 N N . CYS A 1 183 ? -11.757 -5.669 4.798 1.00 98.81 183 CYS A N 1
ATOM 1410 C CA . CYS A 1 183 ? -10.565 -4.885 4.457 1.00 98.81 183 CYS A CA 1
ATOM 1411 C C . CYS A 1 183 ? -10.656 -4.303 3.039 1.00 98.81 183 CYS A C 1
ATOM 1413 O O . CYS A 1 183 ? -11.002 -5.009 2.094 1.00 98.81 183 CYS A O 1
ATOM 1415 N N . ARG A 1 184 ? -10.322 -3.019 2.882 1.00 98.81 184 ARG A N 1
ATOM 1416 C CA . ARG A 1 184 ? -10.210 -2.352 1.583 1.00 98.81 184 ARG A CA 1
ATOM 1417 C C . ARG A 1 184 ? -8.789 -2.518 1.048 1.00 98.81 184 ARG A C 1
ATOM 1419 O O . ARG A 1 184 ? -7.859 -1.928 1.593 1.00 98.81 184 ARG A O 1
ATOM 1426 N N . LEU A 1 185 ? -8.623 -3.303 -0.008 1.00 98.88 185 LEU A N 1
ATOM 1427 C CA . LEU A 1 185 ? -7.329 -3.548 -0.641 1.00 98.88 185 LEU A CA 1
ATOM 1428 C C . LEU A 1 185 ? -7.226 -2.736 -1.933 1.00 98.88 185 LEU A C 1
ATOM 1430 O O . LEU A 1 185 ? -8.073 -2.875 -2.808 1.00 98.88 185 LEU A O 1
ATOM 1434 N N . PHE A 1 186 ? -6.196 -1.910 -2.054 1.00 98.81 186 PHE A N 1
ATOM 1435 C CA . PHE A 1 186 ? -5.929 -1.050 -3.204 1.00 98.81 186 PHE A CA 1
ATOM 1436 C C . PHE A 1 186 ? -4.557 -1.379 -3.803 1.00 98.81 186 PHE A C 1
ATOM 1438 O O . PHE A 1 186 ? -3.602 -1.603 -3.063 1.00 98.81 186 PHE A O 1
ATOM 1445 N N . PHE A 1 187 ? -4.481 -1.372 -5.129 1.00 98.69 187 PHE A N 1
ATOM 1446 C CA . PHE A 1 187 ? -3.284 -1.564 -5.951 1.00 98.69 187 PHE A CA 1
ATOM 1447 C C . PHE A 1 187 ? -3.099 -0.350 -6.865 1.00 98.69 187 PHE A C 1
ATOM 1449 O O . PHE A 1 187 ? -3.985 -0.131 -7.693 1.00 98.69 187 PHE A O 1
ATOM 1456 N N . ASP A 1 188 ? -2.015 0.422 -6.755 1.00 97.44 188 ASP A N 1
ATOM 1457 C CA . ASP A 1 188 ? -1.822 1.651 -7.554 1.00 97.44 188 ASP A CA 1
ATOM 1458 C C . ASP A 1 188 ? -1.375 1.352 -8.993 1.00 97.44 188 ASP A C 1
ATOM 1460 O O . ASP A 1 188 ? -1.786 2.034 -9.937 1.00 97.44 188 ASP A O 1
ATOM 1464 N N . ASP A 1 189 ? -0.634 0.256 -9.187 1.00 97.06 189 ASP A N 1
ATOM 1465 C CA . ASP A 1 189 ? 0.008 -0.113 -10.454 1.00 97.06 189 ASP A CA 1
ATOM 1466 C C . ASP A 1 189 ? -0.677 -1.278 -11.182 1.00 97.06 189 ASP A C 1
ATOM 1468 O O . ASP A 1 189 ? -0.109 -1.916 -12.080 1.00 97.06 189 ASP A O 1
ATOM 1472 N N . TRP A 1 190 ? -1.935 -1.555 -10.850 1.00 98.00 190 TRP A N 1
ATOM 1473 C CA . TRP A 1 190 ? -2.697 -2.677 -11.397 1.00 98.00 190 TRP A CA 1
ATOM 1474 C C . TRP A 1 190 ? -2.721 -2.738 -12.935 1.00 98.00 190 TRP A C 1
ATOM 1476 O O . TRP A 1 190 ? -2.554 -3.798 -13.544 1.00 98.00 190 TRP A O 1
ATOM 1486 N N . ASN A 1 191 ? -2.944 -1.603 -13.594 1.00 97.19 191 ASN A N 1
ATOM 1487 C CA . ASN A 1 191 ? -3.050 -1.485 -15.049 1.00 97.19 191 ASN A CA 1
ATOM 1488 C C . ASN A 1 191 ? -1.733 -1.068 -15.720 1.00 97.19 191 ASN A C 1
ATOM 1490 O O . ASN A 1 191 ? -1.685 -0.913 -16.947 1.00 97.19 191 ASN A O 1
ATOM 1494 N N . CYS A 1 192 ? -0.639 -0.959 -14.961 1.00 96.31 192 CYS A N 1
ATOM 1495 C CA . CYS A 1 192 ? 0.694 -0.840 -15.535 1.00 96.31 192 CYS A CA 1
ATOM 1496 C C . CYS A 1 192 ? 1.043 -2.092 -16.363 1.00 96.31 192 CYS A C 1
ATOM 1498 O O . CYS A 1 192 ? 0.378 -3.129 -16.329 1.00 96.31 192 CYS A O 1
ATOM 1500 N N . ASN A 1 193 ? 2.098 -2.000 -17.177 1.00 96.31 193 ASN A N 1
ATOM 1501 C CA . ASN A 1 193 ? 2.614 -3.137 -17.959 1.00 96.31 193 ASN A CA 1
ATOM 1502 C C . ASN A 1 193 ? 1.561 -3.781 -18.885 1.00 96.31 193 ASN A C 1
ATOM 1504 O O . ASN A 1 193 ? 1.409 -5.003 -18.941 1.00 96.31 193 ASN A O 1
ATOM 1508 N N . HIS A 1 194 ? 0.854 -2.925 -19.633 1.00 96.19 194 HIS A N 1
ATOM 1509 C CA . HIS A 1 194 ? -0.225 -3.279 -20.567 1.00 96.19 194 HIS A CA 1
ATOM 1510 C C . HIS A 1 194 ? -1.466 -3.898 -19.904 1.00 96.19 194 HIS A C 1
ATOM 1512 O O . HIS A 1 194 ? -2.196 -4.628 -20.576 1.00 96.19 194 HI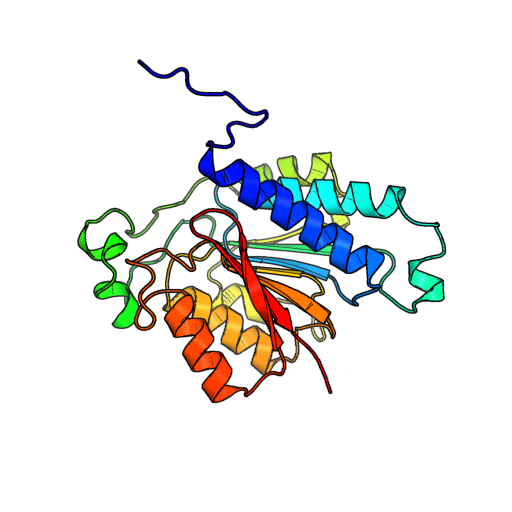S A O 1
ATOM 1518 N N . ALA A 1 195 ? -1.685 -3.664 -18.603 1.00 96.81 195 ALA A N 1
ATOM 1519 C CA . ALA A 1 195 ? -2.721 -4.345 -17.823 1.00 96.81 195 ALA A CA 1
ATOM 1520 C C . ALA A 1 195 ? -2.661 -5.881 -17.987 1.00 96.81 195 ALA A C 1
ATOM 1522 O O . ALA A 1 195 ? -3.674 -6.583 -18.046 1.00 96.81 195 ALA A O 1
ATOM 1523 N N . SER A 1 196 ? -1.446 -6.420 -18.126 1.00 97.12 196 SER A N 1
ATOM 1524 C CA . SER A 1 196 ? -1.230 -7.836 -18.397 1.00 97.12 196 SER A CA 1
ATOM 1525 C C . SER A 1 196 ? -1.449 -8.669 -17.139 1.00 97.12 196 SER A C 1
ATOM 1527 O O . SER A 1 196 ? -0.718 -8.537 -16.164 1.00 97.12 196 SER A O 1
ATOM 1529 N N . ASN A 1 197 ? -2.342 -9.660 -17.205 1.00 96.81 197 ASN A N 1
ATOM 1530 C CA . ASN A 1 197 ? -2.525 -10.661 -16.140 1.00 96.81 197 ASN A CA 1
ATOM 1531 C C . ASN A 1 197 ? -1.305 -11.589 -15.925 1.00 96.81 197 ASN A C 1
ATOM 1533 O O . ASN A 1 197 ? -1.398 -12.580 -15.199 1.00 96.81 197 ASN A O 1
ATOM 1537 N N . LYS A 1 198 ? -0.188 -11.335 -16.616 1.00 97.00 198 LYS A N 1
ATOM 1538 C CA . LYS A 1 198 ? 1.069 -12.089 -16.526 1.00 97.00 198 LYS A CA 1
ATOM 1539 C C . LYS A 1 198 ? 2.223 -11.259 -15.957 1.00 97.00 198 LYS A C 1
ATOM 1541 O O . LYS A 1 198 ? 3.336 -11.773 -15.910 1.00 97.00 198 LYS A O 1
ATOM 1546 N N . LEU A 1 199 ? 1.997 -10.000 -15.585 1.00 97.38 199 LEU A N 1
ATOM 1547 C CA . LEU A 1 199 ? 3.034 -9.074 -15.125 1.00 97.38 199 LEU A CA 1
ATOM 1548 C C . LEU A 1 199 ? 2.535 -8.258 -13.925 1.00 97.38 199 LEU A C 1
ATOM 1550 O O . LEU A 1 199 ? 1.325 -8.163 -13.718 1.00 97.38 199 LEU A O 1
ATOM 1554 N N . GLY A 1 200 ? 3.471 -7.669 -13.174 1.00 97.62 200 GLY A N 1
ATOM 1555 C CA . GLY A 1 200 ? 3.191 -6.738 -12.077 1.00 97.62 200 GLY A CA 1
ATOM 1556 C C . GLY A 1 200 ? 2.190 -7.256 -11.041 1.00 97.62 200 GLY A C 1
ATOM 1557 O O . GLY A 1 200 ? 2.049 -8.463 -10.815 1.00 97.62 200 GLY A O 1
ATOM 1558 N N . GLU A 1 201 ? 1.458 -6.319 -10.448 1.00 98.31 201 GLU A N 1
ATOM 1559 C CA . GLU A 1 201 ? 0.525 -6.564 -9.344 1.00 98.31 201 GLU A CA 1
ATOM 1560 C C . GLU A 1 201 ? -0.627 -7.505 -9.726 1.00 98.31 201 GLU A C 1
ATOM 1562 O O . GLU A 1 201 ? -1.005 -8.373 -8.941 1.00 98.31 201 GLU A O 1
ATOM 1567 N N . ARG A 1 202 ? -1.111 -7.446 -10.976 1.00 98.25 202 ARG A N 1
ATOM 1568 C CA . ARG A 1 202 ? -2.132 -8.376 -11.499 1.00 98.25 202 ARG A CA 1
ATOM 1569 C C . ARG A 1 202 ? -1.706 -9.833 -11.389 1.00 98.25 202 ARG A C 1
ATOM 1571 O O . ARG A 1 202 ? -2.511 -10.701 -11.042 1.00 98.25 202 ARG A O 1
ATOM 1578 N N . ARG A 1 203 ? -0.448 -10.126 -11.729 1.00 98.38 203 ARG A N 1
ATOM 1579 C CA . ARG A 1 203 ? 0.083 -11.485 -11.609 1.00 98.38 203 ARG A CA 1
ATOM 1580 C C . ARG A 1 203 ? 0.259 -11.867 -10.141 1.00 98.38 203 ARG A C 1
ATOM 1582 O O . ARG A 1 203 ? -0.128 -12.977 -9.789 1.00 98.38 203 ARG A O 1
ATOM 1589 N N . ALA A 1 204 ? 0.788 -10.966 -9.310 1.00 98.69 204 ALA A N 1
ATOM 1590 C CA . ALA A 1 204 ? 0.971 -11.211 -7.879 1.00 98.69 204 ALA A CA 1
ATOM 1591 C C . ALA A 1 204 ? -0.362 -11.556 -7.199 1.00 98.69 204 ALA A C 1
ATOM 1593 O O . ALA A 1 204 ? -0.484 -12.618 -6.593 1.00 98.69 204 ALA A O 1
ATOM 1594 N N . TRP A 1 205 ? -1.396 -10.737 -7.413 1.00 98.75 205 TRP A N 1
ATOM 1595 C CA . TRP A 1 205 ? -2.745 -10.999 -6.916 1.00 98.75 205 TRP A CA 1
ATOM 1596 C C . TRP A 1 205 ? -3.287 -12.345 -7.384 1.00 98.75 205 TRP A C 1
ATOM 1598 O O . TRP A 1 205 ? -3.750 -13.140 -6.571 1.00 98.75 205 TRP A O 1
ATOM 1608 N N . LYS A 1 206 ? -3.190 -12.642 -8.686 1.00 98.62 206 LYS A N 1
ATOM 1609 C CA . LYS A 1 206 ? -3.668 -13.915 -9.236 1.00 98.62 206 LYS A CA 1
ATOM 1610 C C . LYS A 1 206 ? -3.010 -15.119 -8.555 1.00 98.62 206 LYS A C 1
ATOM 1612 O O . LYS A 1 206 ? -3.704 -16.087 -8.250 1.00 98.62 206 LYS A O 1
ATOM 1617 N N . GLU A 1 207 ? -1.696 -15.084 -8.348 1.00 98.75 207 GLU A N 1
ATOM 1618 C CA . GLU A 1 207 ? -0.968 -16.178 -7.696 1.00 98.75 207 GLU A CA 1
ATOM 1619 C C . GLU A 1 207 ? -1.320 -16.284 -6.202 1.00 98.75 207 GLU A C 1
ATOM 1621 O O . GLU A 1 207 ? -1.542 -17.390 -5.707 1.00 98.75 207 GLU A O 1
ATOM 1626 N N . CYS A 1 208 ? -1.482 -15.161 -5.497 1.00 98.69 208 CYS A N 1
ATOM 1627 C CA . CYS A 1 208 ? -1.933 -15.160 -4.103 1.00 98.69 208 CYS A CA 1
ATOM 1628 C C . CYS A 1 208 ? -3.376 -15.666 -3.951 1.00 98.69 208 CYS A C 1
ATOM 1630 O O . CYS A 1 208 ? -3.635 -16.472 -3.062 1.00 98.69 208 CYS A O 1
ATOM 1632 N N . VAL A 1 209 ? -4.301 -15.296 -4.842 1.00 98.56 209 VAL A N 1
ATOM 1633 C CA . VAL A 1 209 ? -5.671 -15.840 -4.845 1.00 98.56 209 VAL A CA 1
ATOM 1634 C C . VAL A 1 209 ? -5.659 -17.351 -5.059 1.00 98.56 209 VAL A C 1
ATOM 1636 O O . VAL A 1 209 ? -6.381 -18.074 -4.382 1.00 98.56 209 VAL A O 1
ATOM 1639 N N . GLN A 1 210 ? -4.810 -17.856 -5.956 1.00 98.62 210 GLN A N 1
ATOM 1640 C CA . GLN A 1 210 ? -4.657 -19.300 -6.158 1.00 98.62 210 GLN A CA 1
ATOM 1641 C C . GLN A 1 210 ? -4.070 -20.008 -4.932 1.00 98.62 210 GLN A C 1
ATOM 1643 O O . GLN A 1 210 ? -4.464 -21.134 -4.637 1.00 98.62 210 GLN A O 1
ATOM 1648 N N . LYS A 1 211 ? -3.124 -19.367 -4.238 1.00 98.62 211 LYS A N 1
ATOM 1649 C CA . LYS A 1 211 ? -2.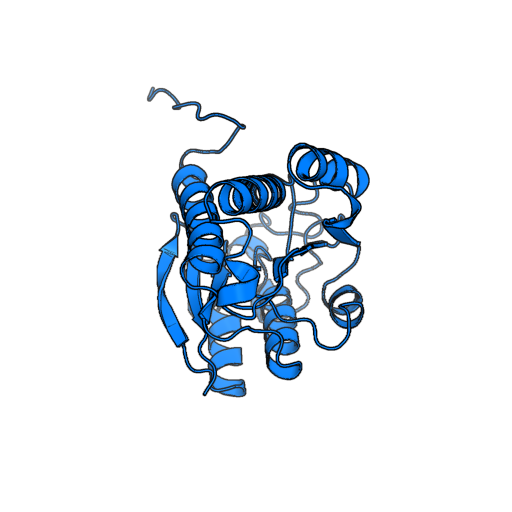434 -19.932 -3.074 1.00 98.62 211 LYS A CA 1
ATOM 1650 C C . LYS A 1 211 ? -3.302 -19.939 -1.815 1.00 98.62 211 LYS A C 1
ATOM 1652 O O . LYS A 1 211 ? -3.286 -20.926 -1.086 1.00 98.62 211 LYS A O 1
ATOM 1657 N N . TYR A 1 212 ? -4.027 -18.853 -1.561 1.00 98.44 212 TYR A N 1
ATOM 1658 C CA . TYR A 1 212 ? -4.733 -18.621 -0.298 1.00 98.44 212 TYR A CA 1
ATOM 1659 C C . TYR A 1 212 ? -6.250 -18.762 -0.395 1.00 98.44 212 TYR A C 1
ATOM 1661 O O . TYR A 1 212 ? -6.893 -18.897 0.640 1.00 98.44 212 TYR A O 1
ATOM 1669 N N . ALA A 1 213 ? -6.813 -18.753 -1.608 1.00 97.88 213 ALA A N 1
ATOM 1670 C CA . ALA A 1 213 ? -8.253 -18.813 -1.860 1.00 97.88 213 ALA A CA 1
ATOM 1671 C C . ALA A 1 213 ? -9.080 -17.863 -0.959 1.00 97.88 213 ALA A C 1
ATOM 1673 O O . ALA A 1 213 ? -10.011 -18.325 -0.296 1.00 97.88 213 ALA A O 1
ATOM 1674 N N . PRO A 1 214 ? -8.739 -16.557 -0.895 1.00 97.69 214 PRO A N 1
ATOM 1675 C CA . PRO A 1 214 ? -9.485 -15.605 -0.081 1.00 97.69 214 PRO A CA 1
ATOM 1676 C C . PRO A 1 214 ? -10.905 -15.411 -0.624 1.00 97.69 214 PRO A C 1
ATOM 1678 O O . PRO A 1 214 ? -11.135 -15.552 -1.827 1.00 97.69 214 PRO A O 1
ATOM 1681 N N . ASP A 1 215 ? -11.831 -15.033 0.256 1.00 98.44 215 ASP A N 1
ATOM 1682 C CA . ASP A 1 215 ? -13.129 -14.489 -0.141 1.00 98.44 215 ASP A CA 1
ATOM 1683 C C . ASP A 1 215 ? -12.988 -12.979 -0.382 1.00 98.44 215 ASP A C 1
ATOM 1685 O O . ASP A 1 215 ? -12.362 -12.274 0.418 1.00 98.44 215 ASP A O 1
ATOM 1689 N N . PHE A 1 216 ? -13.487 -12.488 -1.516 1.00 98.56 216 PHE A N 1
ATOM 1690 C CA . PHE A 1 216 ? -13.327 -11.089 -1.901 1.00 98.56 216 PHE A CA 1
ATOM 1691 C C . PHE A 1 216 ? -14.358 -10.611 -2.929 1.00 98.56 216 PHE A C 1
ATOM 1693 O O . PHE A 1 216 ? -14.807 -11.374 -3.784 1.00 98.56 216 PHE A O 1
ATOM 1700 N N . ASP A 1 217 ? -14.628 -9.305 -2.908 1.00 98.62 217 ASP A N 1
ATOM 1701 C CA . ASP A 1 217 ? -15.341 -8.589 -3.966 1.00 98.62 217 ASP A CA 1
ATOM 1702 C C . ASP A 1 217 ? -14.373 -7.764 -4.824 1.00 98.62 217 ASP A C 1
ATOM 1704 O O . ASP A 1 217 ? -13.575 -6.977 -4.309 1.00 98.62 217 ASP A O 1
ATOM 1708 N N . ASP A 1 218 ? -14.487 -7.895 -6.147 1.00 98.50 218 ASP A N 1
ATOM 1709 C CA . ASP A 1 218 ? -13.859 -6.994 -7.122 1.00 98.50 218 ASP A CA 1
ATOM 1710 C C . ASP A 1 218 ? -14.673 -5.697 -7.220 1.00 98.50 218 ASP A C 1
ATOM 1712 O O . ASP A 1 218 ? -15.853 -5.702 -7.580 1.00 98.50 218 ASP A O 1
ATOM 1716 N N . CYS A 1 219 ? -14.040 -4.580 -6.858 1.00 98.12 219 CYS A N 1
ATOM 1717 C CA . CYS A 1 219 ? -14.671 -3.266 -6.782 1.00 98.12 219 CYS A CA 1
ATOM 1718 C C . CYS A 1 219 ? -14.260 -2.338 -7.939 1.00 98.12 219 CYS A C 1
ATOM 1720 O O . CYS A 1 219 ? -14.603 -1.150 -7.919 1.00 98.12 219 CYS A O 1
ATOM 1722 N N . GLY A 1 220 ? -13.555 -2.863 -8.946 1.00 97.62 220 GLY A N 1
ATOM 1723 C CA . GLY A 1 220 ? -13.152 -2.131 -10.137 1.00 97.62 220 GLY A CA 1
ATOM 1724 C C . GLY A 1 220 ? -11.945 -1.207 -9.955 1.00 97.62 220 GLY A C 1
ATOM 1725 O O . GLY A 1 220 ? -11.293 -1.145 -8.911 1.00 97.62 220 GLY A O 1
ATOM 1726 N N . ASP A 1 221 ? -11.644 -0.474 -11.027 1.00 96.69 221 ASP A N 1
ATOM 1727 C CA . ASP A 1 221 ? -10.501 0.437 -11.083 1.00 96.69 221 ASP A CA 1
ATOM 1728 C C . ASP A 1 221 ? -10.695 1.674 -10.181 1.00 96.69 221 ASP A C 1
ATOM 1730 O O . ASP A 1 221 ? -11.809 2.189 -10.016 1.00 96.69 221 ASP A O 1
ATOM 1734 N N . TYR A 1 222 ? -9.593 2.204 -9.644 1.00 93.00 222 TYR A N 1
ATOM 1735 C CA . TYR A 1 222 ? -9.545 3.543 -9.057 1.00 93.00 222 TYR A CA 1
ATOM 1736 C C . TYR A 1 222 ? -8.459 4.378 -9.745 1.00 93.00 222 TYR A C 1
ATOM 1738 O O . TYR A 1 222 ? -7.269 4.079 -9.709 1.00 93.00 222 TYR A O 1
ATOM 1746 N N . GLY A 1 223 ? -8.884 5.434 -10.439 1.00 89.06 223 GLY A N 1
ATOM 1747 C CA . GLY A 1 223 ? -8.011 6.097 -11.407 1.00 89.06 223 GLY A CA 1
ATOM 1748 C C . GLY A 1 223 ? -7.698 5.203 -12.620 1.00 89.06 223 GLY A C 1
ATOM 1749 O O . GLY A 1 223 ? -8.317 4.160 -12.806 1.00 89.06 223 GLY A O 1
ATOM 1750 N N . PRO A 1 224 ? -6.791 5.633 -13.513 1.00 88.38 224 PRO A N 1
ATOM 1751 C CA . PRO A 1 224 ? -6.503 4.886 -14.739 1.00 88.38 224 PRO A CA 1
ATOM 1752 C C . PRO A 1 224 ? -5.547 3.707 -14.540 1.00 88.38 224 PRO A C 1
ATOM 1754 O O . PRO A 1 224 ? -5.516 2.815 -15.386 1.00 88.38 224 PRO A O 1
ATOM 1757 N N . LEU A 1 225 ? -4.739 3.730 -13.476 1.00 94.44 225 LEU A N 1
ATOM 1758 C CA . LEU A 1 225 ? -3.726 2.709 -13.215 1.00 94.44 225 LEU A CA 1
ATOM 1759 C C . LEU A 1 225 ? -4.105 1.773 -12.069 1.00 94.44 225 LEU A C 1
ATOM 1761 O O . LEU A 1 225 ? -3.746 0.604 -12.144 1.00 94.44 225 LEU A O 1
ATOM 1765 N N . GLY A 1 226 ? -4.890 2.237 -11.097 1.00 96.69 226 GLY A N 1
ATOM 1766 C CA . GLY A 1 226 ? -5.171 1.466 -9.897 1.00 96.69 226 GLY A CA 1
ATOM 1767 C C . GLY A 1 226 ? -6.433 0.610 -9.955 1.00 96.69 226 GLY A C 1
ATOM 1768 O O . GLY A 1 226 ? -7.308 0.802 -10.803 1.00 96.69 226 GLY A O 1
ATOM 1769 N N . HIS A 1 227 ? -6.545 -0.325 -9.014 1.00 98.38 227 HIS A N 1
ATOM 1770 C CA . HIS A 1 227 ? -7.694 -1.214 -8.836 1.00 98.38 227 HIS A CA 1
ATOM 1771 C C . HIS A 1 227 ? -7.895 -1.615 -7.377 1.00 98.38 227 HIS A C 1
ATOM 1773 O O . HIS A 1 227 ? -6.944 -1.617 -6.597 1.00 98.38 227 HIS A O 1
ATOM 1779 N N . LYS A 1 228 ? -9.134 -1.924 -6.981 1.00 98.44 228 LYS A N 1
ATOM 1780 C CA . LYS A 1 228 ? -9.452 -2.187 -5.574 1.00 98.44 228 LYS A CA 1
ATOM 1781 C C . LYS A 1 228 ? -10.395 -3.367 -5.363 1.00 98.44 228 LYS A C 1
ATOM 1783 O O . LYS A 1 228 ? -11.261 -3.655 -6.184 1.00 98.44 228 LYS A O 1
ATOM 1788 N N . PHE A 1 229 ? -10.241 -3.992 -4.204 1.00 98.75 229 PHE A N 1
ATOM 1789 C CA . PHE A 1 229 ? -11.003 -5.143 -3.737 1.00 98.75 229 PHE A CA 1
ATOM 1790 C C . PHE A 1 229 ? -11.499 -4.920 -2.306 1.00 98.75 229 PHE A C 1
ATOM 1792 O O . PHE A 1 229 ? -10.973 -4.079 -1.566 1.00 98.75 229 PHE A O 1
ATOM 1799 N N . ILE A 1 230 ? -12.480 -5.718 -1.895 1.00 98.81 230 ILE A N 1
ATOM 1800 C CA . ILE A 1 230 ? -12.838 -5.905 -0.487 1.00 98.81 230 ILE A CA 1
ATOM 1801 C C . ILE A 1 230 ? -12.530 -7.350 -0.114 1.00 98.81 230 ILE A C 1
ATOM 1803 O O . ILE A 1 230 ? -12.988 -8.247 -0.808 1.00 98.81 230 ILE A O 1
ATOM 1807 N N . ILE A 1 231 ? -11.769 -7.573 0.957 1.00 98.62 231 ILE A N 1
ATOM 1808 C CA . ILE A 1 231 ? -11.484 -8.914 1.492 1.00 98.62 231 ILE A CA 1
ATOM 1809 C C . ILE A 1 231 ? -12.496 -9.251 2.587 1.00 98.62 231 ILE A C 1
ATOM 1811 O O . ILE A 1 231 ? -12.728 -8.423 3.470 1.00 98.62 231 ILE A O 1
ATOM 1815 N N . HIS A 1 232 ? -13.037 -10.468 2.560 1.00 97.88 232 HIS A N 1
ATOM 1816 C CA . HIS A 1 232 ? -13.974 -10.989 3.558 1.00 97.88 232 HIS A CA 1
ATOM 1817 C C . HIS A 1 232 ? -13.343 -12.124 4.364 1.00 97.88 232 HIS A C 1
ATOM 1819 O O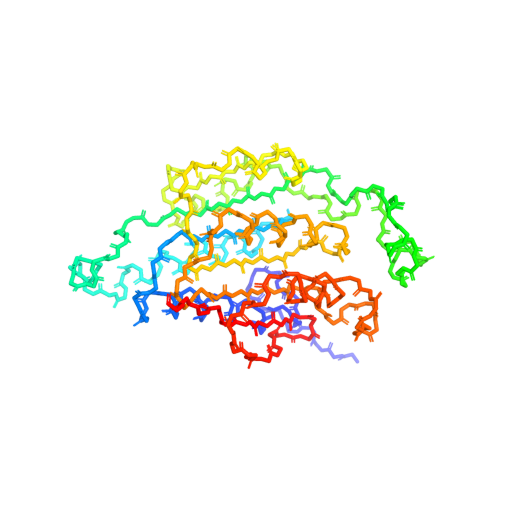 . HIS A 1 232 ? -12.533 -12.901 3.849 1.00 97.88 232 HIS A O 1
ATOM 1825 N N . LYS A 1 233 ? -13.720 -12.229 5.639 1.00 89.69 233 LYS A N 1
ATOM 1826 C CA . LYS A 1 233 ? -13.379 -13.369 6.496 1.00 89.69 233 LYS A CA 1
ATOM 1827 C C . LYS A 1 233 ? -14.643 -14.152 6.842 1.00 89.69 233 LYS A C 1
ATOM 1829 O O . LYS A 1 233 ? -15.642 -13.572 7.256 1.00 89.69 233 LYS A O 1
ATOM 1834 N N . GLY A 1 234 ? -14.569 -15.471 6.660 1.00 65.88 234 GLY A N 1
ATOM 1835 C CA . GLY A 1 234 ? -15.613 -16.423 7.058 1.00 65.88 234 GLY A CA 1
ATOM 1836 C C . GLY A 1 234 ? -15.574 -16.795 8.534 1.00 65.88 234 GLY A C 1
ATOM 1837 O O . GLY A 1 234 ? -14.505 -16.633 9.167 1.00 65.88 234 GLY A O 1
#

InterPro domains:
  IPR008884 Macrocin-O-methyltransferase [PF05711] (20-194)
  IPR008884 Macrocin-O-methyltransferase [PTHR40036] (22-218)
  IPR029063 S-adenosyl-L-methionine-dependent methyltransferase superfamily [G3DSA:3.40.50.150] (4-218)
  IPR029063 S-adenosyl-L-methionine-dependent methyltransferase superfamily [SSF53335] (37-197)

Solvent-accessible surface area (backbone atoms only — not comparable to full-atom values): 12395 Å² total; per-residue (Å²): 138,82,82,79,74,82,50,88,84,80,45,50,80,65,44,53,50,32,57,51,48,51,38,52,46,46,44,47,25,63,76,66,58,29,33,47,26,37,37,38,31,49,48,43,82,30,60,67,55,30,45,53,27,41,32,50,51,48,46,67,70,72,47,64,94,57,46,33,67,79,61,75,33,68,78,82,57,39,43,37,41,36,31,52,66,53,33,39,64,71,67,77,52,74,61,34,54,70,27,56,47,36,70,71,57,71,47,38,65,38,38,66,48,63,42,51,74,67,58,42,46,58,53,27,45,77,47,33,64,62,93,40,55,45,78,40,78,32,50,65,90,65,36,58,81,67,54,63,88,85,51,34,24,13,32,41,39,42,41,54,71,37,21,66,55,38,29,55,52,50,51,50,37,61,78,63,60,22,63,19,52,60,11,37,39,36,30,50,41,37,41,45,60,86,50,31,74,78,31,29,36,38,27,22,53,53,53,46,43,72,73,65,62,70,49,67,46,85,68,51,69,36,39,86,33,16,32,35,34,34,34,50,68,134